Protein AF-0000000066666226 (afdb_homodimer)

Foldseek 3Di:
DPDPDDPPPPPPPVNVVVVVVVVVVVVVVVVVVVVVVVVVVVVVVVVVVVVVVVVVVVVVVVVVVVVVVVVVVVVVVVVVVVVVLVLLLQLLVLLVCVVVPDDLCRSCVVVVHDSVVSVVSPVVNVVRPCVSHPPVVVVVVVVVVVVVVVVVVVVVVVVVVVVVVD/DPDPPDPPPPPPPVVVVVVVVVVVVVVVVVVVVVVVVVVVVVVVVVVVVVVVVVVVVVVVVVVVVVVVVVVVVVVVVVVVVVVVLVLLVQLLVLLVCVVVPDDLCRSCVVVVHDSVVSVVSPVVNVVDPCVSHPPVVVVVVVVVVVVVVVVVVVVVVVVVVVVVVD

Organism: Nocardia brasiliensis (strain ATCC 700358 / HUJEG-1) (NCBI:txid1133849)

Radius of gyration: 50.51 Å; Cα contacts (8 Å, |Δi|>4): 214; chains: 2; bounding box: 45×203×117 Å

pLDDT: mean 84.01, std 18.07, range [41.44, 98.81]

Structure (mmCIF, N/CA/C/O backbone):
data_AF-0000000066666226-model_v1
#
loop_
_entity.id
_entity.type
_entity.pdbx_description
1 polymer 'Uncharacterized protein'
#
loop_
_atom_site.group_PDB
_atom_site.id
_atom_site.type_symbol
_atom_site.label_atom_id
_atom_site.label_alt_id
_atom_site.label_comp_id
_atom_site.label_asym_id
_atom_site.label_entity_id
_atom_site.label_seq_id
_atom_site.pdbx_PDB_ins_code
_atom_site.Cartn_x
_atom_site.Cartn_y
_atom_site.Cartn_z
_atom_site.occupancy
_atom_site.B_iso_or_equiv
_atom_site.auth_seq_id
_atom_site.auth_comp_id
_atom_site.auth_asym_id
_atom_site.auth_atom_id
_atom_site.pdbx_PDB_model_num
ATOM 1 N N . MET A 1 1 ? 29.172 -99.188 -25.609 1 41.44 1 MET A N 1
ATOM 2 C CA . MET A 1 1 ? 28 -98.75 -26.375 1 41.44 1 MET A CA 1
ATOM 3 C C . MET A 1 1 ? 27.812 -97.188 -26.25 1 41.44 1 MET A C 1
ATOM 5 O O . MET A 1 1 ? 27.875 -96.688 -25.141 1 41.44 1 MET A O 1
ATOM 9 N N . PRO A 1 2 ? 28.234 -96.438 -27.297 1 51.97 2 PRO A N 1
ATOM 10 C CA . PRO A 1 2 ? 28.188 -94.938 -27.266 1 51.97 2 PRO A CA 1
ATOM 11 C C . PRO A 1 2 ? 26.797 -94.438 -26.891 1 51.97 2 PRO A C 1
ATOM 13 O O . PRO A 1 2 ? 25.797 -95.125 -27.109 1 51.97 2 PRO A O 1
ATOM 16 N N . ASN A 1 3 ? 26.672 -93.812 -25.734 1 52.34 3 ASN A N 1
ATOM 17 C CA . ASN A 1 3 ? 25.453 -93.125 -25.266 1 52.34 3 ASN A CA 1
ATOM 18 C C . ASN A 1 3 ? 24.75 -92.375 -26.391 1 52.34 3 ASN A C 1
ATOM 20 O O . ASN A 1 3 ? 25.406 -91.688 -27.188 1 52.34 3 ASN A O 1
ATOM 24 N N . PRO A 1 4 ? 23.594 -92.875 -27.031 1 53.03 4 PRO A N 1
ATOM 25 C CA . PRO A 1 4 ? 22.875 -92.125 -28.094 1 53.03 4 PRO A CA 1
ATOM 26 C C . PRO A 1 4 ? 22.781 -90.625 -27.828 1 53.03 4 PRO A C 1
ATOM 28 O O . PRO A 1 4 ? 22.734 -90.25 -26.672 1 53.03 4 PRO A O 1
ATOM 31 N N . GLY A 1 5 ? 23.5 -89.875 -28.562 1 47.81 5 GLY A N 1
ATOM 32 C CA . GLY A 1 5 ? 23.469 -88.438 -28.547 1 47.81 5 GLY A CA 1
ATOM 33 C C . GLY A 1 5 ? 22.078 -87.875 -28.391 1 47.81 5 GLY A C 1
ATOM 34 O O . GLY A 1 5 ? 21.094 -88.562 -28.672 1 47.81 5 GLY A O 1
ATOM 35 N N . SER A 1 6 ? 21.859 -87.062 -27.297 1 56.72 6 SER A N 1
ATOM 36 C CA . SER A 1 6 ? 20.625 -86.375 -27.047 1 56.72 6 SER A CA 1
ATOM 37 C C . SER A 1 6 ? 20 -85.875 -28.344 1 56.72 6 SER A C 1
ATOM 39 O O . SER A 1 6 ? 20.703 -85.375 -29.219 1 56.72 6 SER A O 1
ATOM 41 N N . PRO A 1 7 ? 18.891 -86.375 -28.906 1 54.19 7 PRO A N 1
ATOM 42 C CA . PRO A 1 7 ? 18.266 -85.875 -30.141 1 54.19 7 PRO A CA 1
ATOM 43 C C . PRO A 1 7 ? 18.266 -84.375 -30.234 1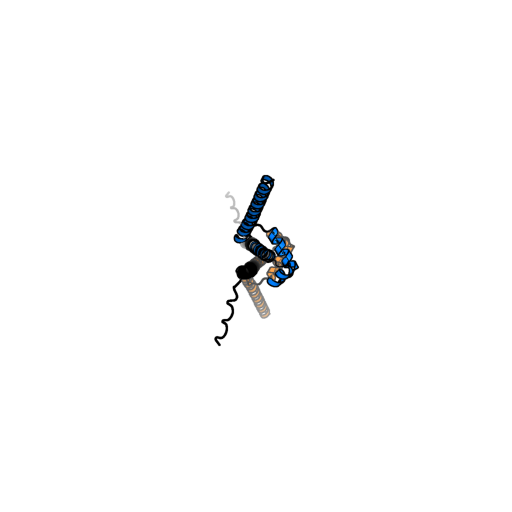 54.19 7 PRO A C 1
ATOM 45 O O . PRO A 1 7 ? 18.219 -83.688 -29.219 1 54.19 7 PRO A O 1
ATOM 48 N N . ARG A 1 8 ? 19.078 -83.75 -31.078 1 57.91 8 ARG A N 1
ATOM 49 C CA . ARG A 1 8 ? 18.953 -82.312 -31.391 1 57.91 8 ARG A CA 1
ATOM 50 C C . ARG A 1 8 ? 17.484 -81.938 -31.438 1 57.91 8 ARG A C 1
ATOM 52 O O . ARG A 1 8 ? 16.703 -82.438 -32.25 1 57.91 8 ARG A O 1
ATOM 59 N N . LEU A 1 9 ? 16.828 -81.812 -30.344 1 53.47 9 LEU A N 1
ATOM 60 C CA . LEU A 1 9 ? 15.484 -81.188 -30.406 1 53.47 9 LEU A CA 1
ATOM 61 C C . LEU A 1 9 ? 15.367 -80.25 -31.578 1 53.47 9 LEU A C 1
ATOM 63 O O . LEU A 1 9 ? 16.062 -79.25 -31.625 1 53.47 9 LEU A O 1
ATOM 67 N N . THR A 1 10 ? 15.156 -80.625 -32.719 1 57.22 10 THR A N 1
ATOM 68 C CA . THR A 1 10 ? 14.797 -79.812 -33.875 1 57.22 10 THR A CA 1
ATOM 69 C C . THR A 1 10 ? 13.938 -78.625 -33.469 1 57.22 10 THR A C 1
ATOM 71 O O . THR A 1 10 ? 12.836 -78.812 -32.938 1 57.22 10 THR A O 1
ATOM 74 N N . ARG A 1 11 ? 14.508 -77.688 -32.938 1 67.62 11 ARG A N 1
ATOM 75 C CA . ARG A 1 11 ? 13.742 -76.438 -32.719 1 67.62 11 ARG A CA 1
ATOM 76 C C . ARG A 1 11 ? 12.789 -76.125 -33.875 1 67.62 11 ARG A C 1
ATOM 78 O O . ARG A 1 11 ? 13.227 -76 -35 1 67.62 11 ARG A O 1
ATOM 85 N N . HIS A 1 12 ? 11.625 -76.625 -33.75 1 77.81 12 HIS A N 1
ATOM 86 C CA . HIS A 1 12 ? 10.602 -76.312 -34.719 1 77.81 12 HIS A CA 1
ATOM 87 C C . HIS A 1 12 ? 10.562 -74.812 -35.031 1 77.81 12 HIS A C 1
ATOM 89 O O . HIS A 1 12 ? 10.461 -74 -34.125 1 77.81 12 HIS A O 1
ATOM 95 N N . PRO A 1 13 ? 11 -74.438 -36.188 1 87.38 13 PRO A N 1
ATOM 96 C CA . PRO A 1 13 ? 11.062 -73.062 -36.594 1 87.38 13 PRO A CA 1
ATOM 97 C C . PRO A 1 13 ? 9.836 -72.25 -36.188 1 87.38 13 PRO A C 1
ATOM 99 O O . PRO A 1 13 ? 9.961 -71.062 -35.812 1 87.38 13 PRO A O 1
ATOM 102 N N . GLU A 1 14 ? 8.727 -72.938 -36.156 1 89.75 14 GLU A N 1
ATOM 103 C CA . GLU A 1 14 ? 7.504 -72.25 -35.75 1 89.75 14 GLU A CA 1
ATOM 104 C C . GLU A 1 14 ? 7.512 -71.875 -34.281 1 89.75 14 GLU A C 1
ATOM 106 O O . GLU A 1 14 ? 7.074 -70.812 -33.875 1 89.75 14 GLU A O 1
ATOM 111 N N . ALA A 1 15 ? 8.016 -72.812 -33.5 1 89 15 ALA A N 1
ATOM 112 C CA . ALA A 1 15 ? 8.102 -72.562 -32.031 1 89 15 ALA A CA 1
ATOM 113 C C . ALA A 1 15 ? 9.062 -71.438 -31.719 1 89 15 ALA A C 1
ATOM 115 O O . ALA A 1 15 ? 8.789 -70.625 -30.844 1 89 15 ALA A O 1
ATOM 116 N N . GLN A 1 16 ? 10.141 -71.375 -32.438 1 89.75 16 GLN A N 1
ATOM 117 C CA . GLN A 1 16 ? 11.117 -70.312 -32.25 1 89.75 16 GLN A CA 1
ATOM 118 C C . GLN A 1 16 ? 10.539 -68.938 -32.656 1 89.75 16 GLN A C 1
ATOM 120 O O . GLN A 1 16 ? 10.773 -67.938 -31.984 1 89.75 16 GLN A O 1
ATOM 125 N N . GLN A 1 17 ? 9.742 -68.938 -33.719 1 90.94 17 GLN A N 1
ATOM 126 C CA . GLN A 1 17 ? 9.102 -67.688 -34.188 1 90.94 17 GLN A CA 1
ATOM 127 C C . GLN A 1 17 ? 8.102 -67.188 -33.156 1 90.94 17 GLN A C 1
ATOM 129 O O . GLN A 1 17 ? 8.031 -66 -32.906 1 90.94 17 GLN A O 1
ATOM 134 N N . ARG A 1 18 ? 7.391 -68.125 -32.562 1 91.81 18 ARG A N 1
ATOM 135 C CA . ARG A 1 18 ? 6.414 -67.812 -31.547 1 91.81 18 ARG A CA 1
ATOM 136 C C . ARG A 1 18 ? 7.098 -67.25 -30.297 1 91.81 18 ARG A C 1
ATOM 138 O O . ARG A 1 18 ? 6.641 -66.25 -29.719 1 91.81 18 ARG A O 1
ATOM 145 N N . LEU A 1 19 ? 8.203 -67.875 -29.969 1 91.38 19 LEU A N 1
ATOM 146 C CA . LEU A 1 19 ? 8.969 -67.438 -28.812 1 91.38 19 LEU A CA 1
ATOM 147 C C . LEU A 1 19 ? 9.531 -66 -29.078 1 91.38 19 LEU A C 1
ATOM 149 O O . LEU A 1 19 ? 9.492 -65.188 -28.188 1 91.38 19 LEU A O 1
ATOM 153 N N . ASP A 1 20 ? 10 -65.875 -30.25 1 90.69 20 ASP A N 1
ATOM 154 C CA . ASP A 1 20 ? 10.562 -64.562 -30.609 1 90.69 20 ASP A CA 1
ATOM 155 C C . ASP A 1 20 ? 9.484 -63.469 -30.641 1 90.69 20 ASP A C 1
ATOM 157 O O . ASP A 1 20 ? 9.719 -62.344 -30.172 1 90.69 20 ASP A O 1
ATOM 161 N N . ARG A 1 21 ? 8.375 -63.812 -31.141 1 93.12 21 ARG A N 1
ATOM 162 C CA . ARG A 1 21 ? 7.258 -62.875 -31.172 1 93.12 21 ARG A CA 1
ATOM 163 C C . ARG A 1 21 ? 6.82 -62.531 -29.75 1 93.12 21 ARG A C 1
ATOM 165 O O . ARG A 1 21 ? 6.555 -61.344 -29.453 1 93.12 21 ARG A O 1
ATOM 172 N N . THR A 1 22 ? 6.809 -63.594 -28.953 1 93.75 22 THR A N 1
ATOM 173 C CA . THR A 1 22 ? 6.426 -63.406 -27.562 1 93.75 22 THR A CA 1
ATOM 174 C C . THR A 1 22 ? 7.445 -62.5 -26.859 1 93.75 22 THR A C 1
ATOM 176 O O . THR A 1 22 ? 7.07 -61.594 -26.109 1 93.75 22 THR A O 1
ATOM 179 N N . ARG A 1 23 ? 8.734 -62.812 -27.141 1 92.38 23 ARG A N 1
ATOM 180 C CA . ARG A 1 23 ? 9.797 -62.031 -26.531 1 92.38 23 ARG A CA 1
ATOM 181 C C . ARG A 1 23 ? 9.719 -60.562 -26.984 1 92.38 23 ARG A C 1
ATOM 183 O O . ARG A 1 23 ? 9.859 -59.656 -26.172 1 92.38 23 ARG A O 1
ATOM 190 N N . LYS A 1 24 ? 9.469 -60.344 -28.234 1 93.5 24 LYS A N 1
ATOM 191 C CA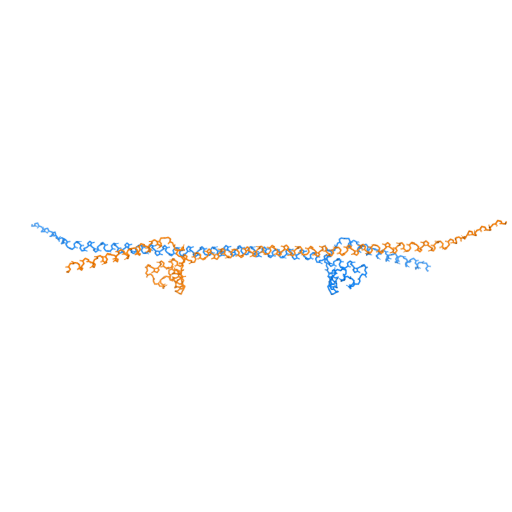 . LYS A 1 24 ? 9.352 -59 -28.781 1 93.5 24 LYS A CA 1
ATOM 192 C C . LYS A 1 24 ? 8.172 -58.25 -28.172 1 93.5 24 LYS A C 1
ATOM 194 O O . LYS A 1 24 ? 8.273 -57.062 -27.859 1 93.5 24 LYS A O 1
ATOM 199 N N . ARG A 1 25 ? 7.039 -59 -27.953 1 95.06 25 ARG A N 1
ATOM 200 C CA . ARG A 1 25 ? 5.848 -58.375 -27.359 1 95.06 25 ARG A CA 1
ATOM 201 C C . ARG A 1 25 ? 6.102 -58 -25.906 1 95.06 25 ARG A C 1
ATOM 203 O O . ARG A 1 25 ? 5.668 -56.906 -25.469 1 95.06 25 ARG A O 1
ATOM 210 N N . VAL A 1 26 ? 6.809 -58.875 -25.297 1 94.62 26 VAL A N 1
ATOM 211 C CA . VAL A 1 26 ? 7.113 -58.594 -23.891 1 94.62 26 VAL A CA 1
ATOM 212 C C . VAL A 1 26 ? 8.039 -57.375 -23.797 1 94.62 26 VAL A C 1
ATOM 214 O O . VAL A 1 26 ? 7.832 -56.5 -22.953 1 94.62 26 VAL A O 1
ATOM 217 N N . LEU A 1 27 ? 9.055 -57.344 -24.641 1 94.31 27 LEU A N 1
ATOM 218 C CA . LEU A 1 27 ? 9.984 -56.219 -24.641 1 94.31 27 LEU A CA 1
ATOM 219 C C . LEU A 1 27 ? 9.273 -54.906 -24.984 1 94.31 27 LEU A C 1
ATOM 221 O O . LEU A 1 27 ? 9.547 -53.875 -24.391 1 94.31 27 LEU A O 1
ATOM 225 N N . ALA A 1 28 ? 8.336 -55.031 -25.922 1 93.38 28 ALA A N 1
ATOM 226 C CA . ALA A 1 28 ? 7.566 -53.844 -26.344 1 93.38 28 ALA A CA 1
ATOM 227 C C . ALA A 1 28 ? 6.684 -53.344 -25.203 1 93.38 28 ALA A C 1
ATOM 229 O O . ALA A 1 28 ? 6.582 -52.125 -24.969 1 93.38 28 ALA A O 1
ATOM 230 N N . ARG A 1 29 ? 6.098 -54.344 -24.516 1 94.19 29 ARG A N 1
ATOM 231 C CA . ARG A 1 29 ? 5.242 -53.969 -23.391 1 94.19 29 ARG A CA 1
ATOM 232 C C . ARG A 1 29 ? 6.047 -53.312 -22.266 1 94.19 29 ARG A C 1
ATOM 234 O O . ARG A 1 29 ? 5.598 -52.344 -21.656 1 94.19 29 ARG A O 1
ATOM 241 N N . ARG A 1 30 ? 7.191 -53.844 -22.047 1 94.31 30 ARG A N 1
ATOM 242 C CA . ARG A 1 30 ? 8.055 -53.281 -21.016 1 94.31 30 ARG A CA 1
ATOM 243 C C . ARG A 1 30 ? 8.531 -51.875 -21.391 1 94.31 30 ARG A C 1
ATOM 245 O O . ARG A 1 30 ? 8.586 -51 -20.547 1 94.31 30 ARG A O 1
ATOM 252 N N . ALA A 1 31 ? 8.898 -51.75 -22.641 1 94.12 31 ALA A N 1
ATOM 253 C CA . ALA A 1 31 ? 9.336 -50.438 -23.109 1 94.12 31 ALA A CA 1
ATOM 254 C C . ALA A 1 31 ? 8.219 -49.406 -23 1 94.12 31 ALA A C 1
ATOM 256 O O . ALA A 1 31 ? 8.453 -48.281 -22.578 1 94.12 31 ALA A O 1
ATOM 257 N N . GLU A 1 32 ? 7.004 -49.844 -23.328 1 92.88 32 GLU A N 1
ATOM 258 C CA . GLU A 1 32 ? 5.848 -48.969 -23.219 1 92.88 32 GLU A CA 1
ATOM 259 C C . GLU A 1 32 ? 5.562 -48.594 -21.766 1 92.88 32 GLU A C 1
ATOM 261 O O . GLU A 1 32 ? 5.238 -47.438 -21.469 1 92.88 32 GLU A O 1
ATOM 266 N N . ALA A 1 33 ? 5.754 -49.625 -20.938 1 93.12 33 ALA A N 1
ATOM 267 C CA . ALA A 1 33 ? 5.551 -49.375 -19.516 1 93.12 33 ALA A CA 1
ATOM 268 C C . ALA A 1 33 ? 6.574 -48.375 -18.969 1 93.12 33 ALA A C 1
ATOM 270 O O . ALA A 1 33 ? 6.227 -47.469 -18.188 1 93.12 33 ALA A O 1
ATOM 271 N N . ARG A 1 34 ? 7.777 -48.531 -19.406 1 95 34 ARG A N 1
ATOM 272 C CA . ARG A 1 34 ? 8.828 -47.594 -18.969 1 95 34 ARG A CA 1
ATOM 273 C C . ARG A 1 34 ? 8.57 -46.188 -19.484 1 95 34 ARG A C 1
ATOM 275 O O . ARG A 1 34 ? 8.781 -45.219 -18.766 1 95 34 ARG A O 1
ATOM 282 N N . ARG A 1 35 ? 8.078 -46.125 -20.719 1 93.88 35 ARG A N 1
ATOM 283 C CA . ARG A 1 35 ? 7.766 -44.812 -21.297 1 93.88 35 ARG A CA 1
ATOM 284 C C . ARG A 1 35 ? 6.633 -44.156 -20.547 1 93.88 35 ARG A C 1
ATOM 286 O O . ARG A 1 35 ? 6.707 -42.938 -20.25 1 93.88 35 ARG A O 1
ATOM 293 N N . ARG A 1 36 ? 5.66 -44.938 -20.219 1 93.75 36 ARG A N 1
ATOM 294 C CA . ARG A 1 36 ? 4.523 -44.438 -19.469 1 93.75 36 ARG A CA 1
ATOM 295 C C . ARG A 1 36 ? 4.953 -43.938 -18.094 1 93.75 36 ARG A C 1
ATOM 297 O O . ARG A 1 36 ? 4.555 -42.844 -17.672 1 93.75 36 ARG A O 1
ATOM 304 N N . GLU A 1 37 ? 5.781 -44.656 -17.438 1 94.81 37 GLU A N 1
ATOM 305 C CA . GLU A 1 37 ? 6.289 -44.281 -16.125 1 94.81 37 GLU A CA 1
ATOM 306 C C . GLU A 1 37 ? 7.082 -43 -16.188 1 94.81 37 GLU A C 1
ATOM 308 O O . GLU A 1 37 ? 6.938 -42.125 -15.312 1 94.81 37 GLU A O 1
ATOM 313 N N . LYS A 1 38 ? 7.848 -42.969 -17.203 1 95.88 38 LYS A N 1
ATOM 314 C CA . LYS A 1 38 ? 8.633 -41.75 -17.375 1 95.88 38 LYS A CA 1
ATOM 315 C C . LYS A 1 38 ? 7.723 -40.562 -17.609 1 95.88 38 LYS A C 1
ATOM 317 O O . LYS A 1 38 ? 7.938 -39.469 -17.031 1 95.88 38 LYS A O 1
ATOM 322 N N . SER A 1 39 ? 6.73 -40.75 -18.484 1 95.19 39 SER A N 1
ATOM 323 C CA . SER A 1 39 ? 5.793 -39.688 -18.797 1 95.19 39 SER A CA 1
ATOM 324 C C . SER A 1 39 ? 5.027 -39.25 -17.547 1 95.19 39 SER A C 1
ATOM 326 O O . SER A 1 39 ? 4.836 -38.062 -17.328 1 95.19 39 SER A O 1
ATOM 328 N N . ILE A 1 40 ? 4.676 -40.188 -16.75 1 96.5 40 ILE A N 1
ATOM 329 C CA . ILE A 1 40 ? 3.953 -39.906 -15.516 1 96.5 40 ILE A CA 1
ATOM 330 C C . ILE A 1 40 ? 4.844 -39.125 -14.562 1 96.5 40 ILE A C 1
ATOM 332 O O . ILE A 1 40 ? 4.426 -38.094 -14.023 1 96.5 40 ILE A O 1
ATOM 336 N N . THR A 1 41 ? 6.031 -39.594 -14.383 1 97 41 THR A N 1
ATOM 337 C CA . THR A 1 41 ? 6.973 -38.938 -13.5 1 97 41 THR A CA 1
ATOM 338 C C . THR A 1 41 ? 7.211 -37.5 -13.961 1 97 41 THR A C 1
ATOM 340 O O . THR A 1 41 ? 7.242 -36.562 -13.141 1 97 41 THR A O 1
ATOM 343 N N . GLU A 1 42 ? 7.359 -37.312 -15.242 1 97.12 42 GLU A N 1
ATOM 344 C CA . GLU A 1 42 ? 7.598 -35.969 -15.797 1 97.12 42 GLU A CA 1
ATOM 345 C C . GLU A 1 42 ? 6.402 -35.062 -15.57 1 97.12 42 GLU A C 1
ATOM 347 O O . GLU A 1 42 ? 6.566 -33.875 -15.234 1 97.12 42 GLU A O 1
ATOM 352 N N . ALA A 1 43 ? 5.242 -35.625 -15.773 1 96.81 43 ALA A N 1
ATOM 353 C CA . ALA A 1 43 ? 4.031 -34.844 -15.555 1 96.81 43 ALA A CA 1
ATOM 354 C C . ALA A 1 43 ? 3.904 -34.406 -14.094 1 96.81 43 ALA A C 1
ATOM 356 O O . ALA A 1 43 ? 3.555 -33.281 -13.805 1 96.81 43 ALA A O 1
ATOM 357 N N . VAL A 1 44 ? 4.234 -35.312 -13.172 1 97.88 44 VAL A N 1
ATOM 358 C CA . VAL A 1 44 ? 4.184 -35 -11.75 1 97.88 44 VAL A CA 1
ATOM 359 C C . VAL A 1 44 ? 5.211 -33.938 -11.422 1 97.88 44 VAL A C 1
ATOM 361 O O . VAL A 1 44 ? 4.91 -32.969 -10.688 1 97.88 44 VAL A O 1
ATOM 364 N N . LYS A 1 45 ? 6.316 -34.094 -12.008 1 98 45 LYS A N 1
ATOM 365 C CA . LYS A 1 45 ? 7.367 -33.125 -11.781 1 98 45 LYS A CA 1
ATOM 366 C C . LYS A 1 45 ? 6.93 -31.734 -12.25 1 98 45 LYS A C 1
ATOM 368 O O . LYS A 1 45 ? 7.152 -30.734 -11.562 1 98 45 LYS A O 1
ATOM 373 N N . LYS A 1 46 ? 6.332 -31.688 -13.383 1 97.44 46 LYS A N 1
ATOM 374 C CA . LYS A 1 46 ? 5.855 -30.422 -13.93 1 97.44 46 LYS A CA 1
ATOM 375 C C . LYS A 1 46 ? 4.777 -29.812 -13.039 1 97.44 46 LYS A C 1
ATOM 377 O O . LYS A 1 46 ? 4.766 -28.609 -12.812 1 97.44 46 LYS A O 1
ATOM 382 N N . TYR A 1 47 ? 3.963 -30.594 -12.539 1 97.62 47 TYR A N 1
ATOM 383 C CA . TYR A 1 47 ? 2.93 -30.125 -11.625 1 97.62 47 TYR A CA 1
ATOM 384 C C . TYR A 1 47 ? 3.547 -29.5 -10.375 1 97.62 47 TYR A C 1
ATOM 386 O O . TYR A 1 47 ? 3.174 -28.391 -9.977 1 97.62 47 TYR A O 1
ATOM 394 N N . ILE A 1 48 ? 4.461 -30.297 -9.805 1 98.19 48 ILE A N 1
ATOM 395 C CA . ILE A 1 48 ? 5.094 -29.859 -8.57 1 98.19 48 ILE A CA 1
ATOM 396 C C . ILE A 1 48 ? 5.887 -28.578 -8.836 1 98.19 48 ILE A C 1
ATOM 398 O O . ILE A 1 48 ? 5.871 -27.656 -8.016 1 98.19 48 ILE A O 1
ATOM 402 N N . ALA A 1 49 ? 6.531 -28.562 -10 1 98.19 49 ALA A N 1
ATOM 403 C CA . ALA A 1 49 ? 7.293 -27.359 -10.352 1 98.19 49 ALA A CA 1
ATOM 404 C C . ALA A 1 49 ? 6.383 -26.141 -10.453 1 98.19 49 ALA A C 1
ATOM 406 O O . ALA A 1 49 ? 6.73 -25.062 -9.984 1 98.19 49 ALA A O 1
ATOM 407 N N . SER A 1 50 ? 5.254 -26.375 -11.062 1 97.94 50 SER A N 1
ATOM 408 C CA . SER A 1 50 ? 4.293 -25.281 -11.172 1 97.94 50 SER A CA 1
ATOM 409 C C . SER A 1 50 ? 3.742 -24.891 -9.805 1 97.94 50 SER A C 1
ATOM 411 O O . SER A 1 50 ? 3.533 -23.703 -9.523 1 97.94 50 SER A O 1
ATOM 413 N N . TRP A 1 51 ? 3.561 -25.844 -8.977 1 97.5 51 TRP A N 1
ATOM 414 C CA . TRP A 1 51 ? 3.113 -25.594 -7.609 1 97.5 51 TRP A CA 1
ATOM 415 C C . TRP A 1 51 ? 4.125 -24.734 -6.859 1 97.5 51 TRP A C 1
ATOM 417 O O . TRP A 1 51 ? 3.758 -23.75 -6.215 1 97.5 51 TRP A O 1
ATOM 427 N N . VAL A 1 52 ? 5.32 -25.141 -7.008 1 98.38 52 VAL A N 1
ATOM 428 C CA . VAL A 1 52 ? 6.383 -24.391 -6.352 1 98.38 52 VAL A CA 1
ATOM 429 C C . VAL A 1 52 ? 6.43 -22.969 -6.91 1 98.38 52 VAL A C 1
ATOM 431 O O . VAL A 1 52 ? 6.543 -22 -6.152 1 98.38 52 VAL A O 1
ATOM 434 N N . ALA A 1 53 ? 6.281 -22.875 -8.242 1 98.44 53 ALA A N 1
ATOM 435 C CA . ALA A 1 53 ? 6.312 -21.562 -8.891 1 98.44 53 ALA A CA 1
ATOM 436 C C . ALA A 1 53 ? 5.156 -20.688 -8.414 1 98.44 53 ALA A C 1
ATOM 438 O O . ALA A 1 53 ? 5.336 -19.5 -8.188 1 98.44 53 ALA A O 1
ATOM 439 N N . ILE A 1 54 ? 3.992 -21.266 -8.289 1 98.38 54 ILE A N 1
ATOM 440 C CA . ILE A 1 54 ? 2.83 -20.547 -7.797 1 98.38 54 ILE A CA 1
ATOM 441 C C . ILE A 1 54 ? 3.104 -20.031 -6.387 1 98.38 54 ILE A C 1
ATOM 443 O O . ILE A 1 54 ? 2.887 -18.859 -6.09 1 98.38 54 ILE A O 1
ATOM 447 N N . THR A 1 55 ? 3.621 -20.953 -5.551 1 98.44 55 THR A N 1
ATOM 448 C CA . THR A 1 55 ? 3.914 -20.594 -4.168 1 98.44 55 THR A CA 1
ATOM 449 C C . THR A 1 55 ? 4.949 -19.469 -4.105 1 98.44 55 THR A C 1
ATOM 451 O O . THR A 1 55 ? 4.812 -18.547 -3.312 1 98.44 55 THR A O 1
ATOM 454 N N . ASP A 1 56 ? 5.902 -19.625 -4.953 1 98.38 56 ASP A N 1
ATOM 455 C CA . ASP A 1 56 ? 6.938 -18.594 -5.008 1 98.38 56 ASP A CA 1
ATOM 456 C C . ASP A 1 56 ? 6.352 -17.25 -5.434 1 98.38 56 ASP A C 1
ATOM 458 O O . ASP A 1 56 ? 6.676 -16.219 -4.852 1 98.38 56 ASP A O 1
ATOM 462 N N . CYS A 1 57 ? 5.488 -17.312 -6.426 1 98.5 57 CYS A N 1
ATOM 463 C CA . CYS A 1 57 ? 4.844 -16.094 -6.91 1 98.5 57 CYS A CA 1
ATOM 464 C C . CYS A 1 57 ? 4.004 -15.453 -5.816 1 98.5 57 CYS A C 1
ATOM 466 O O . CYS A 1 57 ? 4.078 -14.234 -5.605 1 98.5 57 CYS A O 1
ATOM 468 N N . GLU A 1 58 ? 3.273 -16.25 -5.141 1 98.5 58 GLU A N 1
ATOM 469 C CA . GLU A 1 58 ? 2.416 -15.75 -4.066 1 98.5 58 GLU A CA 1
ATOM 470 C C . GLU A 1 58 ? 3.24 -15.156 -2.93 1 98.5 58 GLU A C 1
ATOM 472 O O . GLU A 1 58 ? 2.908 -14.094 -2.404 1 98.5 58 GLU A O 1
ATOM 477 N N . THR A 1 59 ? 4.277 -15.852 -2.586 1 98.62 59 THR A N 1
ATOM 478 C CA . THR A 1 59 ? 5.141 -15.398 -1.5 1 98.62 59 THR A CA 1
ATOM 479 C C . THR A 1 59 ? 5.777 -14.055 -1.845 1 98.62 59 THR A C 1
ATOM 481 O O . THR A 1 59 ? 5.789 -13.133 -1.023 1 98.62 59 THR A O 1
ATOM 484 N N . LYS A 1 60 ? 6.289 -14.039 -3.086 1 98.56 60 LYS A N 1
ATOM 485 C CA . LYS A 1 60 ? 6.91 -12.797 -3.535 1 98.56 60 LYS A CA 1
ATOM 486 C C . LYS A 1 60 ? 5.902 -11.656 -3.561 1 98.56 60 LYS A C 1
ATOM 488 O O . LYS A 1 60 ? 6.188 -10.555 -3.074 1 98.56 60 LYS A O 1
ATOM 493 N N . ARG A 1 61 ? 4.746 -11.883 -4.133 1 98.62 61 ARG A N 1
ATOM 494 C CA . ARG A 1 61 ? 3.664 -10.906 -4.172 1 98.62 61 ARG A CA 1
ATOM 495 C C . ARG A 1 61 ? 3.324 -10.406 -2.771 1 98.62 61 ARG A C 1
ATOM 497 O O . ARG A 1 61 ? 3.281 -9.203 -2.529 1 98.62 61 ARG A O 1
ATOM 504 N N . ASP A 1 62 ? 3.145 -11.359 -1.904 1 98.69 62 ASP A N 1
ATOM 505 C CA . ASP A 1 62 ? 2.703 -11.023 -0.555 1 98.69 62 ASP A CA 1
ATOM 506 C C . ASP A 1 62 ? 3.768 -10.211 0.184 1 98.69 62 ASP A C 1
ATOM 508 O O . ASP A 1 62 ? 3.445 -9.273 0.909 1 98.69 62 ASP A O 1
ATOM 512 N N . GLN A 1 63 ? 4.988 -10.602 -0.043 1 98.62 63 GLN A N 1
ATOM 513 C CA . GLN A 1 63 ? 6.082 -9.875 0.597 1 98.62 63 GLN A CA 1
ATOM 514 C C . GLN A 1 63 ? 6.172 -8.445 0.076 1 98.62 63 GLN A C 1
ATOM 516 O O . GLN A 1 63 ? 6.348 -7.504 0.855 1 98.62 63 GLN A O 1
ATOM 521 N N . GLU A 1 64 ? 6.047 -8.32 -1.213 1 98.56 64 GLU A N 1
ATOM 522 C CA . GLU A 1 64 ? 6.117 -6.992 -1.809 1 98.56 64 GLU A CA 1
ATOM 523 C C . GLU A 1 64 ? 4.926 -6.137 -1.39 1 98.56 64 GLU A C 1
ATOM 525 O O . GLU A 1 64 ? 5.078 -4.941 -1.112 1 98.56 64 GLU A O 1
ATOM 530 N N . ILE A 1 65 ? 3.789 -6.73 -1.305 1 98.81 65 ILE A N 1
ATOM 531 C CA . ILE A 1 65 ? 2.592 -6.027 -0.858 1 98.81 65 ILE A CA 1
ATOM 532 C C . ILE A 1 65 ? 2.764 -5.59 0.594 1 98.81 65 ILE A C 1
ATOM 534 O O . ILE A 1 65 ? 2.428 -4.457 0.951 1 98.81 65 ILE A O 1
ATOM 538 N N . GLU A 1 66 ? 3.318 -6.547 1.32 1 98.62 66 GLU A N 1
ATOM 539 C CA . GLU A 1 66 ? 3.57 -6.211 2.719 1 98.62 66 GLU A CA 1
ATOM 540 C C . GLU A 1 66 ? 4.52 -5.02 2.836 1 98.62 66 GLU A C 1
ATOM 542 O O . GLU A 1 66 ? 4.316 -4.137 3.67 1 98.62 66 GLU A O 1
ATOM 547 N N . THR A 1 67 ? 5.508 -5.039 2.018 1 98.5 67 THR A N 1
ATOM 548 C CA . THR A 1 67 ? 6.453 -3.932 2.006 1 98.5 67 THR A CA 1
ATOM 549 C C . THR A 1 67 ? 5.75 -2.621 1.664 1 98.5 67 THR A C 1
ATOM 551 O O . THR A 1 67 ? 5.992 -1.594 2.299 1 98.5 67 THR A O 1
ATOM 554 N N . CYS A 1 68 ? 4.855 -2.666 0.705 1 98.56 68 CYS A N 1
ATOM 555 C CA . CYS A 1 68 ? 4.082 -1.487 0.336 1 98.56 68 CYS A CA 1
ATOM 556 C C . CYS A 1 68 ? 3.172 -1.052 1.479 1 98.56 68 CYS A C 1
ATOM 558 O O . CYS A 1 68 ? 3.041 0.142 1.754 1 98.56 68 CYS A O 1
ATOM 560 N N . GLN A 1 69 ? 2.619 -2.025 2.133 1 98.75 69 GLN A N 1
ATOM 561 C CA . GLN A 1 69 ? 1.721 -1.732 3.244 1 98.75 69 GLN A CA 1
ATOM 562 C C . GLN A 1 69 ? 2.477 -1.097 4.406 1 98.75 69 GLN A C 1
ATOM 564 O O . GLN A 1 69 ? 1.976 -0.169 5.047 1 98.75 69 GLN A O 1
ATOM 569 N N . GLN A 1 70 ? 3.66 -1.591 4.617 1 98.62 70 GLN A N 1
ATOM 570 C CA . GLN A 1 70 ? 4.504 -0.997 5.652 1 98.62 70 GLN A CA 1
ATOM 571 C C . GLN A 1 70 ? 4.879 0.438 5.297 1 98.62 70 GLN A C 1
ATOM 573 O O . GLN A 1 70 ? 4.859 1.322 6.156 1 98.62 70 GLN A O 1
ATOM 578 N N . LYS A 1 71 ? 5.195 0.625 4.094 1 98.56 71 LYS A N 1
ATOM 579 C CA . LYS A 1 71 ? 5.512 1.976 3.635 1 98.56 71 LYS A CA 1
ATOM 580 C C . LYS A 1 71 ? 4.316 2.908 3.809 1 98.56 71 LYS A C 1
ATOM 582 O O . LYS A 1 71 ? 4.473 4.055 4.23 1 98.56 71 LYS A O 1
ATOM 587 N N . ILE A 1 72 ? 3.139 2.432 3.449 1 98.75 72 ILE A N 1
ATOM 588 C CA . ILE A 1 72 ? 1.917 3.217 3.594 1 98.75 72 ILE A CA 1
ATOM 589 C C . ILE A 1 72 ? 1.718 3.594 5.059 1 98.75 72 ILE A C 1
ATOM 591 O O . ILE A 1 72 ? 1.411 4.746 5.375 1 98.75 72 ILE A O 1
ATOM 595 N N . GLN A 1 73 ? 1.983 2.611 5.918 1 98.69 73 GLN A N 1
ATOM 596 C CA . GLN A 1 73 ? 1.839 2.877 7.344 1 98.69 73 GLN A CA 1
ATOM 597 C C . GLN A 1 73 ? 2.857 3.91 7.816 1 98.69 73 GLN A C 1
ATOM 599 O O . GLN A 1 73 ? 2.527 4.805 8.602 1 98.69 73 GLN A O 1
ATOM 604 N N . GLU A 1 74 ? 4.004 3.797 7.375 1 98.56 74 GLU A N 1
ATOM 605 C CA . GLU A 1 74 ? 5.051 4.758 7.715 1 98.56 74 GLU A CA 1
ATOM 606 C C . GLU A 1 74 ? 4.695 6.156 7.215 1 98.56 74 GLU A C 1
ATOM 608 O O . GLU A 1 74 ? 4.875 7.141 7.938 1 98.56 74 GLU A O 1
ATOM 613 N N . LEU A 1 75 ? 4.199 6.207 5.98 1 98.56 75 LEU A N 1
ATOM 614 C CA . LEU A 1 75 ? 3.789 7.48 5.398 1 98.56 75 LEU A CA 1
ATOM 615 C C . LEU A 1 75 ? 2.688 8.125 6.23 1 98.56 75 LEU A C 1
ATOM 617 O O . LEU A 1 75 ? 2.727 9.336 6.488 1 98.56 75 LEU A O 1
ATOM 621 N N . LYS A 1 76 ? 1.747 7.312 6.602 1 98.62 76 LYS A N 1
ATOM 622 C CA . LYS A 1 76 ? 0.643 7.82 7.41 1 98.62 76 LYS A CA 1
ATOM 623 C C . LYS A 1 76 ? 1.14 8.328 8.766 1 98.62 76 LYS A C 1
ATOM 625 O O . LYS A 1 76 ? 0.76 9.414 9.203 1 98.62 76 LYS A O 1
ATOM 630 N N . THR A 1 77 ? 2.004 7.551 9.383 1 98.5 77 THR A N 1
ATOM 631 C CA . THR A 1 77 ? 2.537 7.91 10.688 1 98.5 77 THR A CA 1
ATOM 632 C C . THR A 1 77 ? 3.355 9.195 10.602 1 98.5 77 THR A C 1
ATOM 634 O O . THR A 1 77 ? 3.205 10.086 11.438 1 98.5 77 THR A O 1
ATOM 637 N N . LEU A 1 78 ? 4.152 9.32 9.609 1 98.19 78 LEU A N 1
ATOM 638 C CA . LEU A 1 78 ? 4.988 10.5 9.422 1 98.19 78 LEU A CA 1
ATOM 639 C C . LEU A 1 78 ? 4.133 11.734 9.141 1 98.19 78 LEU A C 1
ATOM 641 O O . LEU A 1 78 ? 4.359 12.797 9.719 1 98.19 78 LEU A O 1
ATOM 645 N N . ALA A 1 79 ? 3.16 11.484 8.219 1 98.5 79 ALA A N 1
ATOM 646 C CA . ALA A 1 79 ? 2.27 12.602 7.898 1 98.5 79 ALA A CA 1
ATOM 647 C C . ALA A 1 79 ? 1.493 13.055 9.133 1 98.5 79 ALA A C 1
ATOM 649 O O . ALA A 1 79 ? 1.354 14.25 9.383 1 98.5 79 ALA A O 1
ATOM 650 N N . ASP A 1 80 ? 1.021 12.062 9.914 1 97.75 80 ASP A N 1
ATOM 651 C CA . ASP A 1 80 ? 0.267 12.383 11.125 1 97.75 80 ASP A CA 1
ATOM 652 C C . ASP A 1 80 ? 1.114 13.188 12.102 1 97.75 80 ASP A C 1
ATOM 654 O O . ASP A 1 80 ? 0.627 14.133 12.719 1 97.75 80 ASP A O 1
ATOM 658 N N . THR A 1 81 ? 2.332 12.812 12.219 1 97.31 81 THR A N 1
ATOM 659 C CA . THR A 1 81 ? 3.244 13.523 13.109 1 97.31 81 THR A CA 1
ATOM 660 C C . THR A 1 81 ? 3.455 14.953 12.633 1 97.31 81 THR A C 1
ATOM 662 O O . THR A 1 81 ? 3.371 15.898 13.422 1 97.31 81 THR A O 1
ATOM 665 N N . GLU A 1 82 ? 3.676 15.125 11.328 1 97.69 82 GLU A N 1
ATOM 666 C CA . GLU A 1 82 ? 3.9 16.453 10.758 1 97.69 82 GLU A CA 1
ATOM 667 C C . GLU A 1 82 ? 2.637 17.297 10.836 1 97.69 82 GLU A C 1
ATOM 669 O O . GLU A 1 82 ? 2.699 18.484 11.203 1 97.69 82 GLU A O 1
ATOM 674 N N . ILE A 1 83 ? 1.528 16.641 10.508 1 97.81 83 ILE A N 1
ATOM 675 C CA . ILE A 1 83 ? 0.246 17.328 10.57 1 97.81 83 ILE A CA 1
ATOM 676 C C . ILE A 1 83 ? -0.043 17.75 12.016 1 97.81 83 ILE A C 1
ATOM 678 O O . ILE A 1 83 ? -0.537 18.844 12.266 1 97.81 83 ILE A O 1
ATOM 682 N N . GLY A 1 84 ? 0.357 16.859 12.977 1 94.31 84 GLY A N 1
ATOM 683 C CA . GLY A 1 84 ? 0.206 17.188 14.383 1 94.31 84 GLY A CA 1
ATOM 684 C C . GLY A 1 84 ? 0.973 18.438 14.789 1 94.31 84 GLY A C 1
ATOM 685 O O . GLY A 1 84 ? 0.46 19.266 15.539 1 94.31 84 GLY A O 1
ATOM 686 N N . LYS A 1 85 ? 2.127 18.594 14.281 1 94.75 85 LYS A N 1
ATOM 687 C CA . LYS A 1 85 ? 2.949 19.766 14.547 1 94.75 85 LYS A CA 1
ATOM 688 C C . LYS A 1 85 ? 2.285 21.031 14.008 1 94.75 85 LYS A C 1
ATOM 690 O O . LYS A 1 85 ? 2.223 22.047 14.703 1 94.75 85 LYS A O 1
ATOM 695 N N . HIS A 1 86 ? 1.793 20.906 12.781 1 96.44 86 HIS A N 1
ATOM 696 C CA . HIS A 1 86 ? 1.168 22.062 12.148 1 96.44 86 HIS A CA 1
ATOM 697 C C . HIS A 1 86 ? -0.159 22.406 12.82 1 96.44 86 HIS A C 1
ATOM 699 O O . HIS A 1 86 ? -0.51 23.578 12.953 1 96.44 86 HIS A O 1
ATOM 705 N N . ARG A 1 87 ? -0.843 21.391 13.305 1 95.44 87 ARG A N 1
ATOM 706 C CA . ARG A 1 87 ? -2.086 21.625 14.031 1 95.44 87 ARG A CA 1
ATOM 707 C C . ARG A 1 87 ? -1.82 22.328 15.352 1 95.44 87 ARG A C 1
ATOM 709 O O . ARG A 1 87 ? -2.572 23.234 15.75 1 95.44 87 ARG A O 1
ATOM 716 N N . ALA A 1 88 ? -0.733 21.969 15.961 1 93.94 88 ALA A N 1
ATOM 717 C CA . ALA A 1 88 ? -0.328 22.656 17.188 1 93.94 88 ALA A CA 1
ATOM 718 C C . ALA A 1 88 ? 0.009 24.109 16.906 1 93.94 88 ALA A C 1
ATOM 720 O O . ALA A 1 88 ? -0.354 25 17.688 1 93.94 88 ALA A O 1
ATOM 721 N N . GLN A 1 89 ? 0.612 24.328 15.766 1 95.06 89 GLN A N 1
ATOM 722 C CA . GLN A 1 89 ? 0.951 25.688 15.375 1 95.06 89 GLN A CA 1
ATOM 723 C C . GLN A 1 89 ? -0.304 26.5 15.086 1 95.06 89 GLN A C 1
ATOM 725 O O . GLN A 1 89 ? -0.369 27.688 15.414 1 95.06 89 GLN A O 1
ATOM 730 N N . GLN A 1 90 ? -1.322 25.844 14.477 1 96.5 90 GLN A N 1
ATOM 731 C CA . GLN A 1 90 ? -2.605 26.5 14.258 1 96.5 90 GLN A CA 1
ATOM 732 C C . GLN A 1 90 ? -3.246 26.906 15.586 1 96.5 90 GLN A C 1
ATOM 734 O O . GLN A 1 90 ? -3.762 28.016 15.719 1 96.5 90 GLN A O 1
ATOM 739 N N . ALA A 1 91 ? -3.092 26 16.5 1 95.62 91 ALA A N 1
ATOM 740 C CA . ALA A 1 91 ? -3.66 26.25 17.828 1 95.62 91 ALA A CA 1
ATOM 741 C C . ALA A 1 91 ? -2.961 27.438 18.5 1 95.62 91 ALA A C 1
ATOM 743 O O . ALA A 1 91 ? -3.617 28.312 19.062 1 95.62 91 ALA A O 1
ATOM 744 N N . VAL A 1 92 ? -1.688 27.453 18.344 1 94.19 92 VAL A N 1
ATOM 745 C CA . VAL A 1 92 ? -0.887 28.516 18.938 1 94.19 92 VAL A CA 1
ATOM 746 C C . VAL A 1 92 ? -1.235 29.844 18.281 1 94.19 92 VAL A C 1
ATOM 748 O O . VAL A 1 92 ? -1.372 30.859 18.969 1 94.19 92 VAL A O 1
ATOM 751 N N . ALA A 1 93 ? -1.443 29.797 16.984 1 96.06 93 ALA A N 1
ATOM 752 C CA . ALA A 1 93 ? -1.812 31.016 16.25 1 96.06 93 ALA A CA 1
ATOM 753 C C . ALA A 1 93 ? -3.182 31.516 16.703 1 96.06 93 ALA A C 1
ATOM 755 O O . ALA A 1 93 ? -3.363 32.719 16.906 1 96.06 93 ALA A O 1
ATOM 756 N N . ALA A 1 94 ? -4.102 30.641 16.891 1 96 94 ALA A N 1
ATOM 757 C CA . ALA A 1 94 ? -5.441 31.016 17.344 1 96 94 ALA A CA 1
ATOM 758 C C . ALA A 1 94 ? -5.402 31.578 18.75 1 96 94 ALA A C 1
ATOM 760 O O . ALA A 1 94 ? -6.059 32.594 19.047 1 96 94 ALA A O 1
ATOM 761 N N . ALA A 1 95 ? -4.594 31 19.609 1 94.56 95 ALA A N 1
ATOM 762 C CA . ALA A 1 95 ? -4.453 31.469 20.984 1 94.56 95 ALA A CA 1
ATOM 763 C C . ALA A 1 95 ? -3.83 32.875 21.031 1 94.56 95 ALA A C 1
ATOM 765 O O . ALA A 1 95 ? -4.211 33.688 21.859 1 94.56 95 ALA A O 1
ATOM 766 N N . ALA A 1 96 ? -2.908 33.062 20.094 1 94.25 96 ALA A N 1
ATOM 767 C CA . ALA A 1 96 ? -2.266 34.375 20.016 1 94.25 96 ALA A CA 1
ATOM 768 C C . ALA A 1 96 ? -3.277 35.469 19.688 1 94.25 96 ALA A C 1
ATOM 770 O O . ALA A 1 96 ? -3.195 36.594 20.203 1 94.25 96 ALA A O 1
ATOM 771 N N . LEU A 1 97 ? -4.246 35.094 18.812 1 96.44 97 LEU A N 1
ATOM 772 C CA . LEU A 1 97 ? -5.301 36.031 18.484 1 96.44 97 LEU A CA 1
ATOM 773 C C . LEU A 1 97 ? -6.148 36.375 19.703 1 96.44 97 LEU A C 1
ATOM 775 O O . LEU A 1 97 ? -6.465 37.531 19.953 1 96.44 97 LEU A O 1
ATOM 779 N N . ARG A 1 98 ? -6.402 35.344 20.438 1 94.12 98 ARG A N 1
ATOM 780 C CA . ARG A 1 98 ? -7.184 35.531 21.656 1 94.12 98 ARG A CA 1
ATOM 781 C C . ARG A 1 98 ? -6.434 36.406 22.672 1 94.12 98 ARG A C 1
ATOM 783 O O . ARG A 1 98 ? -7.031 37.25 23.328 1 94.12 98 ARG A O 1
ATOM 790 N N . GLU A 1 99 ? -5.191 36.219 22.703 1 91.12 99 GLU A N 1
ATOM 791 C CA . GLU A 1 99 ? -4.348 36.969 23.625 1 91.12 99 GLU A CA 1
ATOM 792 C C . GLU A 1 99 ? -4.316 38.438 23.266 1 91.12 99 GLU A C 1
ATOM 794 O O . GLU A 1 99 ? -4.086 39.312 24.125 1 91.12 99 GLU A O 1
ATOM 799 N N . GLN A 1 100 ? -4.652 38.719 21.984 1 92.44 100 GLN A N 1
ATOM 800 C CA . GLN A 1 100 ? -4.699 40.094 21.531 1 92.44 100 GLN A CA 1
ATOM 801 C C . GLN A 1 100 ? -6.082 40.688 21.75 1 92.44 100 GLN A C 1
ATOM 803 O O . GLN A 1 100 ? -6.395 41.75 21.203 1 92.44 100 GLN A O 1
ATOM 808 N N . GLY A 1 101 ? -6.93 39.906 22.391 1 91.5 101 GLY A N 1
ATOM 809 C CA . GLY A 1 101 ? -8.211 40.438 22.812 1 91.5 101 GLY A CA 1
ATOM 810 C C . GLY A 1 101 ? -9.352 40.062 21.875 1 91.5 101 GLY A C 1
ATOM 811 O O . GLY A 1 101 ? -10.469 40.562 22.031 1 91.5 101 GLY A O 1
ATOM 812 N N . GLN A 1 102 ? -9.055 39.281 20.953 1 94.19 102 GLN A N 1
ATOM 813 C CA . GLN A 1 102 ? -10.109 38.844 20.031 1 94.19 102 GLN A CA 1
ATOM 814 C C . GLN A 1 102 ? -11.047 37.844 20.703 1 94.19 102 GLN A C 1
ATOM 816 O O . GLN A 1 102 ? -10.594 36.938 21.406 1 94.19 102 GLN A O 1
ATOM 821 N N . SER A 1 103 ? -12.281 38.125 20.5 1 95.25 103 SER A N 1
ATOM 822 C CA . SER A 1 103 ? -13.25 37.125 20.953 1 95.25 103 SER A CA 1
ATOM 823 C C . SER A 1 103 ? -13.18 35.844 20.125 1 95.25 103 SER A C 1
ATOM 825 O O . SER A 1 103 ? -12.547 35.844 19.062 1 95.25 103 SER A O 1
ATOM 827 N N . ASP A 1 104 ? -13.844 34.812 20.578 1 95.56 104 ASP A N 1
ATOM 828 C CA . ASP A 1 104 ? -13.898 33.562 19.828 1 95.56 104 ASP A CA 1
ATOM 829 C C . ASP A 1 104 ? -14.555 33.781 18.469 1 95.56 104 ASP A C 1
ATOM 831 O O . ASP A 1 104 ? -14.148 33.156 17.469 1 95.56 104 ASP A O 1
ATOM 835 N N . GLU A 1 105 ? -15.5 34.625 18.422 1 97 105 GLU A N 1
ATOM 836 C CA . GLU A 1 105 ? -16.188 34.969 17.188 1 97 105 GLU A CA 1
ATOM 837 C C . GLU A 1 105 ? -15.273 35.719 16.219 1 97 105 GLU A C 1
ATOM 839 O O . GLU A 1 105 ? -15.281 35.469 15.016 1 97 105 GLU A O 1
ATOM 844 N N . ASP A 1 106 ? -14.484 36.594 16.812 1 96.56 106 ASP A N 1
ATOM 845 C CA . ASP A 1 106 ? -13.531 37.344 16 1 96.56 106 ASP A CA 1
ATOM 846 C C . ASP A 1 106 ? -12.469 36.406 15.406 1 96.56 106 ASP A C 1
ATOM 848 O O . ASP A 1 106 ? -12.117 36.531 14.227 1 96.56 106 ASP A O 1
ATOM 852 N N . VAL A 1 107 ? -12.016 35.562 16.234 1 97.5 107 VAL A N 1
ATOM 853 C CA . VAL A 1 107 ? -11.023 34.594 15.797 1 97.5 107 VAL A CA 1
ATOM 854 C C . VAL A 1 107 ? -11.594 33.719 14.672 1 97.5 107 VAL A C 1
ATOM 856 O O . VAL A 1 107 ? -10.938 33.531 13.648 1 97.5 107 VAL A O 1
ATOM 859 N N . ALA A 1 108 ? -12.781 33.25 14.805 1 97.62 108 ALA A N 1
ATOM 860 C CA . ALA A 1 108 ? -13.453 32.438 13.789 1 97.62 108 ALA A CA 1
ATOM 861 C C . ALA A 1 108 ? -13.547 33.188 12.469 1 97.62 108 ALA A C 1
ATOM 863 O O . ALA A 1 108 ? -13.266 32.625 11.406 1 97.62 108 ALA A O 1
ATOM 864 N N . GLU A 1 109 ? -13.898 34.438 12.539 1 97.5 109 GLU A N 1
ATOM 865 C CA . GLU A 1 109 ? -14.031 35.281 11.344 1 97.5 109 GLU A CA 1
ATOM 866 C C . GLU A 1 109 ? -12.68 35.5 10.664 1 97.5 109 GLU A C 1
ATOM 868 O O . GLU A 1 109 ? -12.555 35.312 9.453 1 97.5 109 GLU A O 1
ATOM 873 N N . LEU A 1 110 ? -11.688 35.812 11.477 1 96.69 110 LEU A N 1
ATOM 874 C CA . LEU A 1 110 ? -10.352 36.125 10.945 1 96.69 110 LEU A CA 1
ATOM 875 C C . LEU A 1 110 ? -9.766 34.875 10.273 1 96.69 110 LEU A C 1
ATOM 877 O O . LEU A 1 110 ? -9.086 35 9.25 1 96.69 110 LEU A O 1
ATOM 881 N N . LEU A 1 111 ? -10.055 33.781 10.867 1 97.69 111 LEU A N 1
ATOM 882 C CA . LEU A 1 111 ? -9.461 32.531 10.375 1 97.69 111 LEU A CA 1
ATOM 883 C C . LEU A 1 111 ? -10.406 31.812 9.422 1 97.69 111 LEU A C 1
ATOM 885 O O . LEU A 1 111 ? -10.07 30.75 8.883 1 97.69 111 LEU A O 1
ATOM 889 N N . GLU A 1 112 ? -11.57 32.312 9.242 1 97.25 112 GLU A N 1
ATOM 890 C CA . GLU A 1 112 ? -12.586 31.781 8.344 1 97.25 112 GLU A CA 1
ATOM 891 C C . GLU A 1 112 ? -12.969 30.359 8.727 1 97.25 112 GLU A C 1
ATOM 893 O O . GLU A 1 112 ? -13.008 29.469 7.875 1 97.25 112 GLU A O 1
ATOM 898 N N . ILE A 1 113 ? -13.188 30.188 10 1 96.88 113 ILE A N 1
ATOM 899 C CA . ILE A 1 113 ? -13.672 28.922 10.547 1 96.88 113 ILE A CA 1
ATOM 900 C C . ILE A 1 113 ? -14.891 29.188 11.422 1 96.88 113 ILE A C 1
ATOM 902 O O . ILE A 1 113 ? -15.32 30.328 11.586 1 96.88 113 ILE A O 1
ATOM 906 N N . THR A 1 114 ? -15.477 28.078 11.898 1 97 114 THR A N 1
ATOM 907 C CA . THR A 1 114 ? -16.609 28.234 12.797 1 97 114 THR A CA 1
ATOM 908 C C . THR A 1 114 ? -16.141 28.641 14.195 1 97 114 THR A C 1
ATOM 910 O O . THR A 1 114 ? -14.992 28.406 14.562 1 97 114 THR A O 1
ATOM 913 N N . THR A 1 115 ? -17 29.297 15 1 97.38 115 THR A N 1
ATOM 914 C CA . THR A 1 115 ? -16.688 29.672 16.375 1 97.38 115 THR A CA 1
ATOM 915 C C . THR A 1 115 ? -16.344 28.438 17.203 1 97.38 115 THR A C 1
ATOM 917 O O . THR A 1 115 ? -15.461 28.469 18.062 1 97.38 115 THR A O 1
ATOM 920 N N . GLN A 1 116 ? -17 27.344 16.828 1 96.81 116 GLN A N 1
ATOM 921 C CA . GLN A 1 116 ? -16.719 26.078 17.531 1 96.81 116 GLN A CA 1
ATOM 922 C C . GLN A 1 116 ? -15.297 25.609 17.25 1 96.81 116 GLN A C 1
ATOM 924 O O . GLN A 1 116 ? -14.594 25.172 18.156 1 96.81 116 GLN A O 1
ATOM 929 N N . GLN A 1 117 ? -14.984 25.719 16.047 1 96.19 117 GLN A N 1
ATOM 930 C CA . GLN A 1 117 ? -13.625 25.344 15.648 1 96.19 117 GLN A CA 1
ATOM 931 C C . GLN A 1 117 ? -12.594 26.25 16.297 1 96.19 117 GLN A C 1
ATOM 933 O O . GLN A 1 117 ? -11.547 25.766 16.766 1 96.19 117 GLN A O 1
ATOM 938 N N . ALA A 1 118 ? -12.898 27.547 16.312 1 96.69 118 ALA A N 1
ATOM 939 C CA . ALA A 1 118 ? -11.992 28.484 16.969 1 96.69 118 ALA A CA 1
ATOM 940 C C . ALA A 1 118 ? -11.812 28.141 18.438 1 96.69 118 ALA A C 1
ATOM 942 O O . ALA A 1 118 ? -10.688 28.109 18.938 1 96.69 118 ALA A O 1
ATOM 943 N N . ARG A 1 119 ? -12.898 27.812 19.141 1 95.88 119 ARG A N 1
ATOM 944 C CA . ARG A 1 119 ? -12.852 27.453 20.547 1 95.88 119 ARG A CA 1
ATOM 945 C C . ARG A 1 119 ? -12.016 26.203 20.766 1 95.88 119 ARG A C 1
ATOM 947 O O . ARG A 1 119 ? -11.219 26.125 21.703 1 95.88 119 ARG A O 1
ATOM 954 N N . ARG A 1 120 ? -12.234 25.297 19.922 1 94.75 120 ARG A N 1
ATOM 955 C CA . ARG A 1 120 ? -11.492 24.047 20.031 1 94.75 120 ARG A CA 1
ATOM 956 C C . ARG A 1 120 ? -10 24.281 19.828 1 94.75 120 ARG A C 1
ATOM 958 O O . ARG A 1 120 ? -9.18 23.703 20.547 1 94.75 120 ARG A O 1
ATOM 965 N N . LEU A 1 121 ? -9.688 25.062 18.859 1 94.19 121 LEU A N 1
ATOM 966 C CA . LEU A 1 121 ? -8.289 25.375 18.562 1 94.19 121 LEU A CA 1
ATOM 967 C C . LEU A 1 121 ? -7.633 26.078 19.75 1 94.19 121 LEU A C 1
ATOM 969 O O . LEU A 1 121 ? -6.516 25.734 20.141 1 94.19 121 LEU A O 1
ATOM 973 N N . ILE A 1 122 ? -8.281 26.984 20.344 1 93.69 122 ILE A N 1
ATOM 974 C CA . ILE A 1 122 ? -7.75 27.766 21.469 1 93.69 122 ILE A CA 1
ATOM 975 C C . ILE A 1 122 ? -7.566 26.859 22.688 1 93.69 122 ILE A C 1
ATOM 977 O O . ILE A 1 122 ? -6.551 26.938 23.375 1 93.69 122 ILE A O 1
ATOM 981 N N . ALA A 1 123 ? -8.555 25.969 22.828 1 92.31 123 ALA A N 1
ATOM 982 C CA . ALA A 1 123 ? -8.453 25.016 23.938 1 92.31 123 ALA A CA 1
ATOM 983 C C . ALA A 1 123 ? -7.277 24.062 23.719 1 92.31 123 ALA A C 1
ATOM 985 O O . ALA A 1 123 ? -6.574 23.719 24.672 1 92.31 123 ALA A O 1
ATOM 986 N N . ALA A 1 124 ? -7.051 23.734 22.516 1 90.69 124 ALA A N 1
ATOM 987 C CA . ALA A 1 124 ? -5.969 22.812 22.172 1 90.69 124 ALA A CA 1
ATOM 988 C C . ALA A 1 124 ? -4.605 23.438 22.438 1 90.69 124 ALA A C 1
ATOM 990 O O . ALA A 1 124 ? -3.646 22.75 22.781 1 90.69 124 ALA A O 1
ATOM 991 N N . ALA A 1 125 ? -4.52 24.672 22.25 1 90.38 125 ALA A N 1
ATOM 992 C CA . ALA A 1 125 ? -3.262 25.391 22.469 1 90.38 125 ALA A CA 1
ATOM 993 C C . ALA A 1 125 ? -2.826 25.297 23.922 1 90.38 125 ALA A C 1
ATOM 995 O O . ALA A 1 125 ? -1.63 25.328 24.219 1 90.38 125 ALA A O 1
ATOM 996 N N . ARG A 1 126 ? -3.83 25.266 24.781 1 84.69 126 ARG A N 1
ATOM 997 C CA . ARG A 1 126 ? -3.533 25.188 26.219 1 84.69 126 ARG A CA 1
ATOM 998 C C . ARG A 1 126 ? -2.896 23.859 26.578 1 84.69 126 ARG A C 1
ATOM 1000 O O . ARG A 1 126 ? -2.152 23.766 27.562 1 84.69 126 ARG A O 1
ATOM 1007 N N . THR A 1 127 ? -3.217 22.891 25.781 1 78.19 127 THR A N 1
ATOM 1008 C CA . THR A 1 127 ? -2.717 21.547 26.078 1 78.19 127 THR A CA 1
ATOM 1009 C C . THR A 1 127 ? -1.544 21.203 25.156 1 78.19 127 THR A C 1
ATOM 1011 O O . THR A 1 127 ? -0.934 20.141 25.297 1 78.19 127 THR A O 1
ATOM 1014 N N . ALA A 1 128 ? -1.281 22.062 24.219 1 69.56 128 ALA A N 1
ATOM 1015 C CA . ALA A 1 128 ? -0.222 21.766 23.25 1 69.56 128 ALA A CA 1
ATOM 1016 C C . ALA A 1 128 ? 1.154 21.891 23.891 1 69.56 128 ALA A C 1
ATOM 1018 O O . ALA A 1 128 ? 1.381 22.766 24.734 1 69.56 128 ALA A O 1
ATOM 1019 N N . PRO A 1 129 ? 1.925 20.859 23.703 1 60.47 129 PRO A N 1
ATOM 1020 C CA . PRO A 1 129 ? 3.279 20.969 24.25 1 60.47 129 PRO A CA 1
ATOM 1021 C C . PRO A 1 129 ? 3.986 22.25 23.828 1 60.47 129 PRO A C 1
ATOM 1023 O O . PRO A 1 129 ? 3.762 22.734 22.719 1 60.47 129 PRO A O 1
ATOM 1026 N N . ALA A 1 130 ? 4.496 23.016 24.781 1 55.81 130 ALA A N 1
ATOM 1027 C CA . ALA A 1 130 ? 5.258 24.25 24.625 1 55.81 130 ALA A CA 1
ATOM 1028 C C . ALA A 1 130 ? 6.152 24.188 23.391 1 55.81 130 ALA A C 1
ATOM 1030 O O . ALA A 1 130 ? 6.438 25.219 22.766 1 55.81 130 ALA A O 1
ATOM 1031 N N . ALA A 1 131 ? 6.531 22.969 23.156 1 52.06 131 ALA A N 1
ATOM 1032 C CA . ALA A 1 131 ? 7.531 22.781 22.109 1 52.06 131 ALA A CA 1
ATOM 1033 C C . ALA A 1 131 ? 6.984 23.188 20.734 1 52.06 131 ALA A C 1
ATOM 1035 O O . ALA A 1 131 ? 7.75 23.406 19.797 1 52.06 131 ALA A O 1
ATOM 1036 N N . TRP A 1 132 ? 5.656 23.219 20.641 1 55 132 TRP A N 1
ATOM 1037 C CA . TRP A 1 132 ? 5.109 23.578 19.344 1 55 132 TRP A CA 1
ATOM 1038 C C . TRP A 1 132 ? 4.781 25.078 19.297 1 55 132 TRP A C 1
ATOM 1040 O O . TRP A 1 132 ? 4.34 25.578 18.266 1 55 132 TRP A O 1
ATOM 1050 N N . ALA A 1 133 ? 4.938 25.75 20.531 1 52.44 133 ALA A N 1
ATOM 1051 C CA . ALA A 1 133 ? 4.699 27.188 20.641 1 52.44 133 ALA A CA 1
ATOM 1052 C C . ALA A 1 133 ? 5.863 27.984 20.062 1 52.44 133 ALA A C 1
ATOM 1054 O O . ALA A 1 133 ? 7.02 27.562 20.156 1 52.44 133 ALA A O 1
ATOM 1055 N N . PRO A 1 134 ? 5.602 28.859 19.094 1 49.84 134 PRO A N 1
ATOM 1056 C CA . PRO A 1 134 ? 6.738 29.656 18.656 1 49.84 134 PRO A CA 1
ATOM 1057 C C . PRO A 1 134 ? 7.551 30.234 19.812 1 49.84 134 PRO A C 1
ATOM 1059 O O . PRO A 1 134 ? 7 30.484 20.891 1 49.84 134 PRO A O 1
ATOM 1062 N N . LEU A 1 135 ? 8.836 30.062 19.719 1 45.66 135 LEU A N 1
ATOM 1063 C CA . LEU A 1 135 ? 9.805 30.516 20.703 1 45.66 135 LEU A CA 1
ATOM 1064 C C . LEU A 1 135 ? 9.438 31.891 21.234 1 45.66 135 LEU A C 1
ATOM 1066 O O . LEU A 1 135 ? 9.602 32.188 22.438 1 45.66 135 LEU A O 1
ATOM 1070 N N . ASP A 1 136 ? 8.945 32.688 20.406 1 48.31 136 ASP A N 1
ATOM 1071 C CA . ASP A 1 136 ? 8.727 34.062 20.828 1 48.31 136 ASP A CA 1
ATOM 1072 C C . ASP A 1 136 ? 7.602 34.156 21.859 1 48.31 136 ASP A C 1
ATOM 1074 O O . ASP A 1 136 ? 7.637 35 22.75 1 48.31 136 ASP A O 1
ATOM 1078 N N . THR A 1 137 ? 6.676 33.312 21.734 1 48.56 137 THR A N 1
ATOM 1079 C CA . THR A 1 137 ? 5.562 33.344 22.672 1 48.56 137 THR A CA 1
ATOM 1080 C C . THR A 1 137 ? 5.996 32.844 24.047 1 48.56 137 THR A C 1
ATOM 1082 O O . THR A 1 137 ? 5.547 33.344 25.078 1 48.56 137 THR A O 1
ATOM 1085 N N . ILE A 1 138 ? 6.945 31.938 23.906 1 47.03 138 ILE A N 1
ATOM 1086 C CA . ILE A 1 138 ? 7.496 31.422 25.156 1 47.03 138 ILE A CA 1
ATOM 1087 C C . ILE A 1 138 ? 8.297 32.531 25.859 1 47.03 138 ILE A C 1
ATOM 1089 O O . ILE A 1 138 ? 8.195 32.688 27.078 1 47.03 138 ILE A O 1
ATOM 1093 N N . THR A 1 139 ? 8.922 33.188 24.984 1 49.81 139 THR A N 1
ATOM 1094 C CA . THR A 1 139 ? 9.734 34.281 25.531 1 49.81 139 THR A CA 1
ATOM 1095 C C . THR A 1 139 ? 8.844 35.406 26.031 1 49.81 139 THR A C 1
ATOM 1097 O O . THR A 1 139 ? 9.141 36.062 27.047 1 49.81 139 THR A O 1
ATOM 1100 N N . GLY A 1 140 ? 7.816 35.625 25.312 1 48.5 140 GLY A N 1
ATOM 1101 C CA . GLY A 1 140 ? 6.934 36.688 25.75 1 48.5 140 GLY A CA 1
ATOM 1102 C C . GLY A 1 140 ? 6.199 36.375 27.047 1 48.5 140 GLY A C 1
ATOM 1103 O O . GLY A 1 140 ? 5.992 37.25 27.875 1 48.5 140 GLY A O 1
ATOM 1104 N N . ARG A 1 141 ? 5.836 35.125 27.172 1 51.19 141 ARG A N 1
ATOM 1105 C CA . ARG A 1 141 ? 5.18 34.719 28.406 1 51.19 141 ARG A CA 1
ATOM 1106 C C . ARG A 1 141 ? 6.152 34.781 29.578 1 51.19 141 ARG A C 1
ATOM 1108 O O . ARG A 1 141 ? 5.781 35.188 30.688 1 51.19 141 ARG A O 1
ATOM 1115 N N . ARG A 1 142 ? 7.371 34.406 29.297 1 54.06 142 ARG A N 1
ATOM 1116 C CA . ARG A 1 142 ? 8.383 34.469 30.344 1 54.06 142 ARG A CA 1
ATOM 1117 C C . ARG A 1 142 ? 8.648 35.906 30.766 1 54.06 142 ARG A C 1
ATOM 1119 O O . ARG A 1 142 ? 8.836 36.188 31.953 1 54.06 142 ARG A O 1
ATOM 1126 N N . GLU A 1 143 ? 8.516 36.688 29.734 1 52.19 143 GLU A N 1
ATOM 1127 C CA . GLU A 1 143 ? 8.742 38.094 30.047 1 52.19 143 GLU A CA 1
ATOM 1128 C C . GLU A 1 143 ? 7.555 38.688 30.781 1 52.19 143 GLU A C 1
ATOM 1130 O O . GLU A 1 143 ? 7.73 39.5 31.703 1 52.19 143 GLU A O 1
ATOM 1135 N N . ALA A 1 144 ? 6.375 38.219 30.438 1 53.09 144 ALA A N 1
ATOM 1136 C CA . ALA A 1 144 ? 5.184 38.719 31.125 1 53.09 144 ALA A CA 1
ATOM 1137 C C . ALA A 1 144 ? 5.137 38.188 32.562 1 53.09 144 ALA A C 1
ATOM 1139 O O . ALA A 1 144 ? 4.797 38.906 33.5 1 53.09 144 ALA A O 1
ATOM 1140 N N . ASP A 1 145 ? 5.465 36.969 32.656 1 54.78 145 ASP A N 1
ATOM 1141 C CA . ASP A 1 145 ? 5.531 36.375 34 1 54.78 145 ASP A CA 1
ATOM 1142 C C . ASP A 1 145 ? 6.605 37.062 34.844 1 54.78 145 ASP A C 1
ATOM 1144 O O . ASP A 1 145 ? 6.41 37.281 36.031 1 54.78 145 ASP A O 1
ATOM 1148 N N . SER A 1 146 ? 7.664 37.344 34.156 1 56.66 146 SER A N 1
ATOM 1149 C CA . SER A 1 146 ? 8.75 38.031 34.844 1 56.66 146 SER A CA 1
ATOM 1150 C C . SER A 1 146 ? 8.352 39.438 35.25 1 56.66 146 SER A C 1
ATOM 1152 O O . SER A 1 146 ? 8.711 39.906 36.344 1 56.66 146 SER A O 1
ATOM 1154 N N . ARG A 1 147 ? 7.523 40.094 34.531 1 59.91 147 ARG A N 1
ATOM 1155 C CA . ARG A 1 147 ? 7.055 41.438 34.844 1 59.91 147 ARG A CA 1
ATOM 1156 C C . ARG A 1 147 ? 6.051 41.406 36 1 59.91 147 ARG A C 1
ATOM 1158 O O . ARG A 1 147 ? 6.062 42.281 36.844 1 59.91 147 ARG A O 1
ATOM 1165 N N . ILE A 1 148 ? 5.277 40.375 35.875 1 57.34 148 ILE A N 1
ATOM 1166 C CA . ILE A 1 148 ? 4.309 40.219 36.969 1 57.34 148 ILE A CA 1
ATOM 1167 C C . ILE A 1 148 ? 5.039 39.938 38.281 1 57.34 148 ILE A C 1
ATOM 1169 O O . ILE A 1 148 ? 4.668 40.469 39.312 1 57.34 148 ILE A O 1
ATOM 1173 N N . ALA A 1 149 ? 6.125 39.188 38.156 1 60.25 149 ALA A N 1
ATOM 1174 C CA . ALA A 1 149 ? 6.922 38.875 39.312 1 60.25 149 ALA A CA 1
ATOM 1175 C C . ALA A 1 149 ? 7.645 40.125 39.844 1 60.25 149 ALA A C 1
ATOM 1177 O O . ALA A 1 149 ? 7.727 40.375 41.031 1 60.25 149 ALA A O 1
ATOM 1178 N N . THR A 1 150 ? 8.047 40.906 38.844 1 58.16 150 THR A N 1
ATOM 1179 C CA . THR A 1 150 ? 8.75 42.094 39.25 1 58.16 150 THR A CA 1
ATOM 1180 C C . THR A 1 150 ? 7.777 43.125 39.844 1 58.16 150 THR A C 1
ATOM 1182 O O . THR A 1 150 ? 8.102 43.812 40.812 1 58.16 150 THR A O 1
ATOM 1185 N N . ASP A 1 151 ? 6.668 43.188 39.219 1 60.09 151 ASP A N 1
ATOM 1186 C CA . ASP A 1 151 ? 5.656 44.125 39.719 1 60.09 151 ASP A CA 1
ATOM 1187 C C . ASP A 1 151 ? 5.152 43.688 41.094 1 60.09 151 ASP A C 1
ATOM 1189 O O . ASP A 1 151 ? 4.938 44.5 41.969 1 60.09 151 ASP A O 1
ATOM 1193 N N . ALA A 1 152 ? 5.086 42.406 41.281 1 67.38 152 ALA A N 1
ATOM 1194 C CA . ALA A 1 152 ? 4.68 41.875 42.562 1 67.38 152 ALA A CA 1
ATOM 1195 C C . ALA A 1 152 ? 5.73 42.156 43.625 1 67.38 152 ALA A C 1
ATOM 1197 O O . ALA A 1 152 ? 5.391 42.469 44.781 1 67.38 152 ALA A O 1
ATOM 1198 N N . ASP A 1 153 ? 6.922 42.062 43.156 1 61.84 153 ASP A N 1
ATOM 1199 C CA . ASP A 1 153 ? 8.016 42.344 44.062 1 61.84 153 ASP A CA 1
ATOM 1200 C C . ASP A 1 153 ? 8.062 43.812 44.438 1 61.84 153 ASP A C 1
ATOM 1202 O O . ASP A 1 153 ? 8.312 44.188 45.594 1 61.84 153 ASP A O 1
ATOM 1206 N N . GLU A 1 154 ? 7.719 44.594 43.469 1 60.47 154 GLU A N 1
ATOM 1207 C CA . GLU A 1 154 ? 7.727 46.031 43.688 1 60.47 154 GLU A CA 1
ATOM 1208 C C . GLU A 1 154 ? 6.57 46.438 44.594 1 60.47 154 GLU A C 1
ATOM 1210 O O . GLU A 1 154 ? 6.73 47.312 45.438 1 60.47 154 GLU A O 1
ATOM 1215 N N . GLU A 1 155 ? 5.539 45.719 44.344 1 67.56 155 GLU A N 1
ATOM 1216 C CA . GLU A 1 155 ? 4.379 45.969 45.188 1 67.56 155 GLU A CA 1
ATOM 1217 C C . GLU A 1 155 ? 4.648 45.562 46.656 1 67.56 155 GLU A C 1
ATOM 1219 O O . GLU A 1 155 ? 4.262 46.281 47.594 1 67.56 155 GLU A O 1
ATOM 1224 N N . ARG A 1 156 ? 5.367 44.469 46.781 1 66.44 156 ARG A N 1
ATOM 1225 C CA . ARG A 1 156 ? 5.742 44 48.094 1 66.44 156 ARG A CA 1
ATOM 1226 C C . ARG A 1 156 ? 6.715 44.969 48.781 1 66.44 156 ARG A C 1
ATOM 1228 O O . ARG A 1 156 ? 6.605 45.25 49.969 1 66.44 156 ARG A O 1
ATOM 1235 N N . ASP A 1 157 ? 7.586 45.438 47.969 1 62.25 157 ASP A N 1
ATOM 1236 C CA . ASP A 1 157 ? 8.562 46.375 48.5 1 62.25 157 ASP A CA 1
ATOM 1237 C C . ASP A 1 157 ? 7.895 47.688 48.906 1 62.25 157 ASP A C 1
ATOM 1239 O O . ASP A 1 157 ? 8.234 48.281 49.938 1 62.25 157 ASP A O 1
ATOM 1243 N N . TYR A 1 158 ? 6.91 48.031 48.156 1 65.25 158 TYR A N 1
ATOM 1244 C CA . TYR A 1 158 ? 6.172 49.25 48.438 1 65.25 158 TYR A CA 1
ATOM 1245 C C . TYR A 1 158 ? 5.348 49.125 49.719 1 65.25 158 TYR A C 1
ATOM 1247 O O . TYR A 1 158 ? 5.293 50.031 50.531 1 65.25 158 TYR A O 1
ATOM 1255 N N . ARG A 1 159 ? 4.852 47.969 50 1 75.62 159 ARG A N 1
ATOM 1256 C CA . ARG A 1 159 ? 4.086 47.719 51.219 1 75.62 159 ARG A CA 1
ATOM 1257 C C . ARG A 1 159 ? 4.992 47.719 52.438 1 75.62 159 ARG A C 1
ATOM 1259 O O . ARG A 1 159 ? 4.621 48.25 53.5 1 75.62 159 ARG A O 1
ATOM 1266 N N . ARG A 1 160 ? 6.105 47.219 52.156 1 66.5 160 ARG A N 1
ATOM 1267 C CA . ARG A 1 160 ? 7.062 47.188 53.281 1 66.5 160 ARG A CA 1
ATOM 1268 C C . ARG A 1 160 ? 7.52 48.562 53.656 1 66.5 160 ARG A C 1
ATOM 1270 O O . ARG A 1 160 ? 7.688 48.875 54.844 1 66.5 160 ARG A O 1
ATOM 1277 N N . GLN A 1 161 ? 7.613 49.438 52.75 1 64.25 161 GLN A N 1
ATOM 1278 C CA . GLN A 1 161 ? 8.062 50.781 53 1 64.25 161 GLN A CA 1
ATOM 1279 C C . GLN A 1 161 ? 6.969 51.594 53.688 1 64.25 161 GLN A C 1
ATOM 1281 O O . GLN A 1 161 ? 7.258 52.438 54.562 1 64.25 161 GLN A O 1
ATOM 1286 N N . ARG A 1 162 ? 5.773 51.281 53.375 1 66.69 162 ARG A N 1
ATOM 1287 C CA . ARG A 1 162 ? 4.629 52 53.969 1 66.69 162 ARG A CA 1
ATOM 1288 C C . ARG A 1 162 ? 4.445 51.594 55.438 1 66.69 162 ARG A C 1
ATOM 1290 O O . ARG A 1 162 ? 4.102 52.438 56.25 1 66.69 162 ARG A O 1
ATOM 1297 N N . ASP A 1 163 ? 4.723 50.375 55.719 1 67.56 163 ASP A N 1
ATOM 1298 C CA . ASP A 1 163 ? 4.559 49.906 57.094 1 67.56 163 ASP A CA 1
ATOM 1299 C C . ASP A 1 163 ? 5.688 50.406 57.969 1 67.56 163 ASP A C 1
ATOM 1301 O O . ASP A 1 163 ? 5.496 50.562 59.188 1 67.56 163 ASP A O 1
ATOM 1305 N N . ASN A 1 164 ? 6.77 50.719 57.406 1 65 164 ASN A N 1
ATOM 1306 C CA . ASN A 1 164 ? 7.891 51.188 58.188 1 65 164 ASN A CA 1
ATOM 1307 C C . ASN A 1 164 ? 7.766 52.688 58.5 1 65 164 ASN A C 1
ATOM 1309 O O . ASN A 1 164 ? 8.555 53.25 59.25 1 65 164 ASN A O 1
ATOM 1313 N N . VAL A 1 165 ? 6.898 53.344 57.719 1 65.69 165 VAL A N 1
ATOM 1314 C CA . VAL A 1 165 ? 6.719 54.781 57.969 1 65.69 165 VAL A CA 1
ATOM 1315 C C . VAL A 1 165 ? 5.59 55 59 1 65.69 165 VAL A C 1
ATOM 1317 O O . VAL A 1 165 ? 5.336 56.125 59.406 1 65.69 165 VAL A O 1
ATOM 1320 N N . ARG A 1 166 ? 4.93 53.875 59.438 1 54.47 166 ARG A N 1
ATOM 1321 C CA . ARG A 1 166 ? 4.008 54.094 60.531 1 54.47 166 ARG A CA 1
ATOM 1322 C C . ARG A 1 166 ? 4.691 53.844 61.875 1 54.47 166 ARG A C 1
ATOM 1324 O O . ARG A 1 166 ? 5.477 52.906 62.031 1 5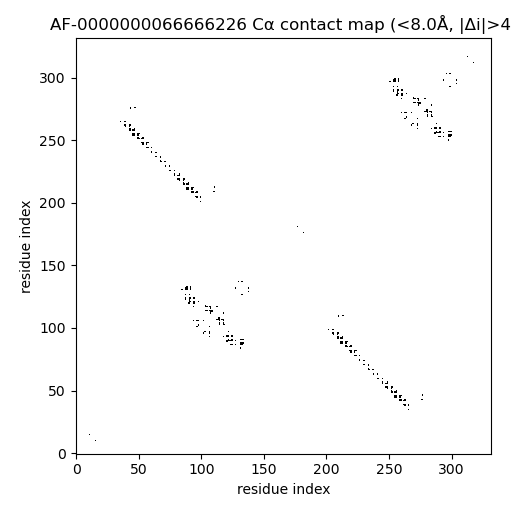4.47 166 ARG A O 1
ATOM 1331 N N . MET B 1 1 ? -3.541 105.438 15.07 1 42.34 1 MET B N 1
ATOM 1332 C CA . MET B 1 1 ? -3.713 104.688 16.312 1 42.34 1 MET B CA 1
ATOM 1333 C C . MET B 1 1 ? -3.244 103.25 16.141 1 42.34 1 MET B C 1
ATOM 1335 O O . MET B 1 1 ? -3.629 102.625 15.18 1 42.34 1 MET B O 1
ATOM 1339 N N . PRO B 1 2 ? -1.993 102.938 16.609 1 52.91 2 PRO B N 1
ATOM 1340 C CA . PRO B 1 2 ? -1.396 101.625 16.406 1 52.91 2 PRO B CA 1
ATOM 1341 C C . PRO B 1 2 ? -2.305 100.5 16.891 1 52.91 2 PRO B C 1
ATOM 1343 O O . PRO B 1 2 ? -3.139 100.688 17.781 1 52.91 2 PRO B O 1
ATOM 1346 N N . ASN B 1 3 ? -2.795 99.625 16.016 1 51.94 3 ASN B N 1
ATOM 1347 C CA . ASN B 1 3 ? -3.6 98.438 16.297 1 51.94 3 ASN B CA 1
ATOM 1348 C C . ASN B 1 3 ? -3.041 97.625 17.469 1 51.94 3 ASN B C 1
ATOM 1350 O O . ASN B 1 3 ? -1.832 97.375 17.562 1 51.94 3 ASN B O 1
ATOM 1354 N N . PRO B 1 4 ? -3.611 97.625 18.734 1 53.12 4 PRO B N 1
ATOM 1355 C CA . PRO B 1 4 ? -3.121 96.875 19.891 1 53.12 4 PRO B CA 1
ATOM 1356 C C . PRO B 1 4 ? -2.725 95.438 19.516 1 53.12 4 PRO B C 1
ATOM 1358 O O . PRO B 1 4 ? -3.32 94.875 18.609 1 53.12 4 PRO B O 1
ATOM 1361 N N . GLY B 1 5 ? -1.492 95.125 19.531 1 48.06 5 GLY B N 1
ATOM 1362 C CA . GLY B 1 5 ? -0.912 93.812 19.312 1 48.06 5 GLY B CA 1
ATOM 1363 C C . GLY B 1 5 ? -1.677 92.75 20 1 48.06 5 GLY B C 1
ATOM 1364 O O . GLY B 1 5 ? -2.424 93 20.953 1 48.06 5 GLY B O 1
ATOM 1365 N N . SER B 1 6 ? -2.158 91.75 19.219 1 56.97 6 SER B N 1
ATOM 1366 C CA . SER B 1 6 ? -2.828 90.562 19.719 1 56.97 6 SER B CA 1
ATOM 1367 C C . SER B 1 6 ? -2.217 90.062 21.031 1 56.97 6 SER B C 1
ATOM 1369 O O . SER B 1 6 ? -0.993 90 21.156 1 56.97 6 SER B O 1
ATOM 1371 N N . PRO B 1 7 ? -2.797 90.188 22.234 1 54.28 7 PRO B N 1
ATOM 1372 C CA . PRO B 1 7 ? -2.23 89.688 23.5 1 54.28 7 PRO B CA 1
ATOM 1373 C C . PRO B 1 7 ? -1.54 88.312 23.344 1 54.28 7 PRO B C 1
ATOM 1375 O O . PRO B 1 7 ? -1.928 87.5 22.5 1 54.28 7 PRO B O 1
ATOM 1378 N N . ARG B 1 8 ? -0.246 88.188 23.422 1 58 8 ARG B N 1
ATOM 1379 C CA . ARG B 1 8 ? 0.444 86.938 23.531 1 58 8 ARG B CA 1
ATOM 1380 C C . ARG B 1 8 ? -0.328 85.938 24.422 1 58 8 ARG B C 1
ATOM 1382 O O . ARG B 1 8 ? -0.562 86.25 25.594 1 58 8 ARG B O 1
ATOM 1389 N N . LEU B 1 9 ? -1.356 85.375 24 1 53.75 9 LEU B N 1
ATOM 1390 C CA . LEU B 1 9 ? -1.958 84.312 24.797 1 53.75 9 LEU B CA 1
ATOM 1391 C C . LEU B 1 9 ? -0.901 83.562 25.625 1 53.75 9 LEU B C 1
ATOM 1393 O O . LEU B 1 9 ? 0.015 82.938 25.078 1 53.75 9 LEU B O 1
ATOM 1397 N N . THR B 1 10 ? -0.464 84 26.703 1 56.72 10 THR B N 1
ATOM 1398 C CA . THR B 1 10 ? 0.365 83.312 27.688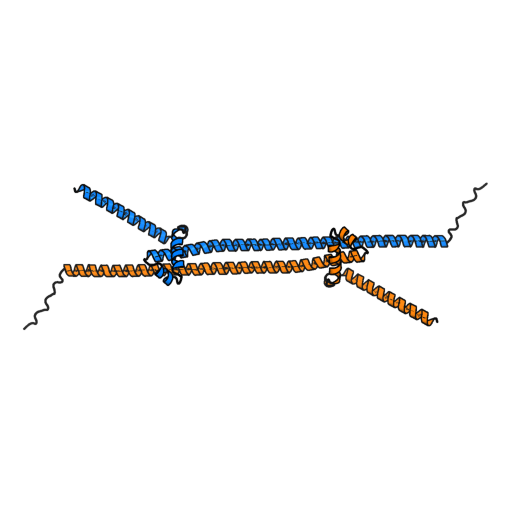 1 56.72 10 THR B CA 1
ATOM 1399 C C . THR B 1 10 ? 0.021 81.812 27.734 1 56.72 10 THR B C 1
ATOM 1401 O O . THR B 1 10 ? -1.101 81.438 28.078 1 56.72 10 THR B O 1
ATOM 1404 N N . ARG B 1 11 ? 0.47 81.125 26.828 1 65.88 11 ARG B N 1
ATOM 1405 C CA . ARG B 1 11 ? 0.322 79.625 26.938 1 65.88 11 ARG B CA 1
ATOM 1406 C C . ARG B 1 11 ? 0.561 79.188 28.375 1 65.88 11 ARG B C 1
ATOM 1408 O O . ARG B 1 11 ? 1.636 79.438 28.938 1 65.88 11 ARG B O 1
ATOM 1415 N N . HIS B 1 12 ? -0.483 79.188 29.10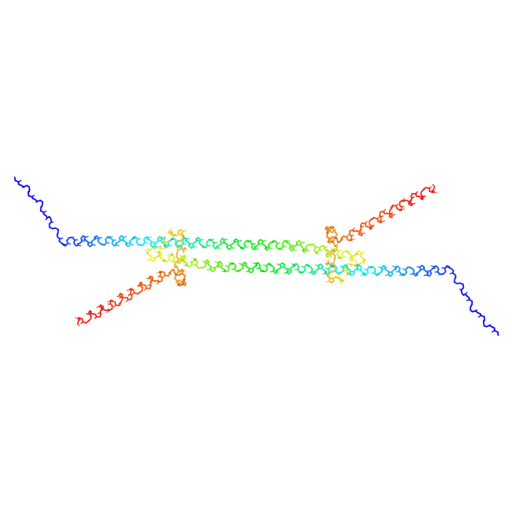9 1 76.56 12 HIS B N 1
ATOM 1416 C CA . HIS B 1 12 ? -0.404 78.625 30.453 1 76.56 12 HIS B CA 1
ATOM 1417 C C . HIS B 1 12 ? 0.342 77.312 30.469 1 76.56 12 HIS B C 1
ATOM 1419 O O . HIS B 1 12 ? -0.004 76.375 29.734 1 76.56 12 HIS B O 1
ATOM 1425 N N . PRO B 1 13 ? 1.538 77.25 31 1 87.44 13 PRO B N 1
ATOM 1426 C CA . PRO B 1 13 ? 2.404 76.062 31.078 1 87.44 13 PRO B CA 1
ATOM 1427 C C . PRO B 1 13 ? 1.639 74.812 31.422 1 87.44 13 PRO B C 1
ATOM 1429 O O . PRO B 1 13 ? 1.938 73.75 30.891 1 87.44 13 PRO B O 1
ATOM 1432 N N . GLU B 1 14 ? 0.63 74.938 32.188 1 89.81 14 GLU B N 1
ATOM 1433 C CA . GLU B 1 14 ? -0.159 73.75 32.594 1 89.81 14 GLU B CA 1
ATOM 1434 C C . GLU B 1 14 ? -0.981 73.25 31.422 1 89.81 14 GLU B C 1
ATOM 1436 O O . GLU B 1 14 ? -1.098 72 31.234 1 89.81 14 GLU B O 1
ATOM 1441 N N . ALA B 1 15 ? -1.52 74.125 30.625 1 89.25 15 ALA B N 1
ATOM 1442 C CA . ALA B 1 15 ? -2.309 73.75 29.453 1 89.25 15 ALA B CA 1
ATOM 1443 C C . ALA B 1 15 ? -1.441 73.062 28.422 1 89.25 15 ALA B C 1
ATOM 1445 O O . ALA B 1 15 ? -1.868 72.062 27.812 1 89.25 15 ALA B O 1
ATOM 1446 N N . GLN B 1 16 ? -0.258 73.5 28.25 1 89.75 16 GLN B N 1
ATOM 1447 C CA . GLN B 1 16 ? 0.684 72.875 27.312 1 89.75 16 GLN B CA 1
ATOM 1448 C C . GLN B 1 16 ? 1.093 71.5 27.781 1 89.75 16 GLN B C 1
ATOM 1450 O O . GLN B 1 16 ? 1.2 70.562 26.969 1 89.75 16 GLN B O 1
ATOM 1455 N N . GLN B 1 17 ? 1.241 71.312 29.078 1 90.81 17 GLN B N 1
ATOM 1456 C CA . GLN B 1 17 ? 1.604 70 29.641 1 90.81 17 GLN B CA 1
ATOM 1457 C C . GLN B 1 17 ? 0.486 69 29.438 1 90.81 17 GLN B C 1
ATOM 1459 O O . GLN B 1 17 ? 0.747 67.812 29.109 1 90.81 17 GLN B O 1
ATOM 1464 N N . ARG B 1 18 ? -0.731 69.5 29.578 1 91.5 18 ARG B N 1
ATOM 1465 C CA . ARG B 1 18 ? -1.891 68.625 29.391 1 91.5 18 ARG B CA 1
ATOM 1466 C C . ARG B 1 18 ? -2.023 68.188 27.938 1 91.5 18 ARG B C 1
ATOM 1468 O O . ARG B 1 18 ? -2.312 67.062 27.641 1 91.5 18 ARG B O 1
ATOM 1475 N N . LEU B 1 19 ? -1.763 69.188 27.047 1 91.19 19 LEU B N 1
ATOM 1476 C CA . LEU B 1 19 ? -1.817 68.875 25.625 1 91.19 19 LEU B CA 1
ATOM 1477 C C . LEU B 1 19 ? -0.74 67.875 25.234 1 91.19 19 LEU B C 1
ATOM 1479 O O . LEU B 1 19 ? -0.999 66.938 24.469 1 91.19 19 LEU B O 1
ATOM 1483 N N . ASP B 1 20 ? 0.39 68.062 25.797 1 90.56 20 ASP B N 1
ATOM 1484 C CA . ASP B 1 20 ? 1.504 67.125 25.516 1 90.56 20 ASP B CA 1
ATOM 1485 C C . ASP B 1 20 ? 1.229 65.75 26.047 1 90.56 20 ASP B C 1
ATOM 1487 O O . ASP B 1 20 ? 1.522 64.75 25.391 1 90.56 20 ASP B O 1
ATOM 1491 N N . ARG B 1 21 ? 0.666 65.688 27.188 1 93.06 21 ARG B N 1
ATOM 1492 C CA . ARG B 1 21 ? 0.311 64.375 27.766 1 93.06 21 ARG B CA 1
ATOM 1493 C C . ARG B 1 21 ? -0.747 63.688 26.938 1 93.06 21 ARG B C 1
ATOM 1495 O O . ARG B 1 21 ? -0.655 62.5 26.703 1 93.06 21 ARG B O 1
ATOM 1502 N N . THR B 1 22 ? -1.678 64.562 26.5 1 93.56 22 THR B N 1
ATOM 1503 C CA . THR B 1 22 ? -2.74 64 25.656 1 93.56 22 THR B CA 1
ATOM 1504 C C . THR B 1 22 ? -2.178 63.5 24.344 1 93.56 22 THR B C 1
ATOM 1506 O O . THR B 1 22 ? -2.543 62.406 23.891 1 93.56 22 THR B O 1
ATOM 1509 N N . ARG B 1 23 ? -1.271 64.312 23.766 1 92.06 23 ARG B N 1
ATOM 1510 C CA . ARG B 1 23 ? -0.65 63.906 22.516 1 92.06 23 ARG B CA 1
ATOM 1511 C C . ARG B 1 23 ? 0.158 62.625 22.688 1 92.06 23 ARG B C 1
ATOM 1513 O O . ARG B 1 23 ? 0.086 61.719 21.859 1 92.06 23 ARG B O 1
ATOM 1520 N N . LYS B 1 24 ? 0.876 62.469 23.766 1 93.25 24 LYS B N 1
ATOM 1521 C CA . LYS B 1 24 ? 1.676 61.281 24.047 1 93.25 24 LYS B CA 1
ATOM 1522 C C . LYS B 1 24 ? 0.79 60.062 24.234 1 93.25 24 LYS B C 1
ATOM 1524 O O . LYS B 1 24 ? 1.119 58.969 23.75 1 93.25 24 LYS B O 1
ATOM 1529 N N . ARG B 1 25 ? -0.387 60.281 24.891 1 94.69 25 ARG B N 1
ATOM 1530 C CA . ARG B 1 25 ? -1.327 59.188 25.109 1 94.69 25 ARG B CA 1
ATOM 1531 C C . ARG B 1 25 ? -1.928 58.688 23.797 1 94.69 25 ARG B C 1
ATOM 1533 O O . ARG B 1 25 ? -2.078 57.5 23.578 1 94.69 25 ARG B O 1
ATOM 1540 N N . VAL B 1 26 ? -2.172 59.656 23 1 94.38 26 VAL B N 1
ATOM 1541 C CA . VAL B 1 26 ? -2.76 59.344 21.703 1 94.38 26 VAL B CA 1
ATOM 1542 C C . VAL B 1 26 ? -1.739 58.562 20.859 1 94.38 26 VAL B C 1
ATOM 1544 O O . VAL B 1 26 ? -2.068 57.562 20.219 1 94.38 26 VAL B O 1
ATOM 1547 N N . LEU B 1 27 ? -0.523 59.031 20.859 1 94.06 27 LEU B N 1
ATOM 1548 C CA . LEU B 1 27 ? 0.533 58.375 20.094 1 94.06 27 LEU B CA 1
ATOM 1549 C C . LEU B 1 27 ? 0.788 56.969 20.625 1 94.06 27 LEU B C 1
ATOM 1551 O O . LEU B 1 27 ? 0.989 56.031 19.844 1 94.06 27 LEU B O 1
ATOM 1555 N N . ALA B 1 28 ? 0.701 56.844 21.922 1 93.31 28 ALA B N 1
ATOM 1556 C CA . ALA B 1 28 ? 0.907 55.562 22.547 1 93.31 28 ALA B CA 1
ATOM 1557 C C . ALA B 1 28 ? -0.211 54.594 22.172 1 93.31 28 ALA B C 1
ATOM 1559 O O . ALA B 1 28 ? 0.046 53.406 21.891 1 93.31 28 ALA B O 1
ATOM 1560 N N . ARG B 1 29 ? -1.405 55.125 22.172 1 94.06 29 ARG B N 1
ATOM 1561 C CA . ARG B 1 29 ? -2.551 54.312 21.812 1 94.06 29 ARG B CA 1
ATOM 1562 C C . ARG B 1 29 ? -2.477 53.875 20.359 1 94.06 29 ARG B C 1
ATOM 1564 O O . ARG B 1 29 ? -2.793 52.719 20.031 1 94.06 29 ARG B O 1
ATOM 1571 N N . ARG B 1 30 ? -2.064 54.75 19.531 1 94.12 30 ARG B N 1
ATOM 1572 C CA . ARG B 1 30 ? -1.931 54.406 18.109 1 94.12 30 ARG B CA 1
ATOM 1573 C C . ARG B 1 30 ? -0.827 53.375 17.891 1 94.12 30 ARG B C 1
ATOM 1575 O O . ARG B 1 30 ? -0.98 52.469 17.078 1 94.12 30 ARG B O 1
ATOM 1582 N N . ALA B 1 31 ? 0.25 53.562 18.578 1 94.12 31 ALA B N 1
ATOM 1583 C CA . ALA B 1 31 ? 1.355 52.625 18.469 1 94.12 31 ALA B CA 1
ATOM 1584 C C . ALA B 1 31 ? 0.938 51.25 18.938 1 94.12 31 ALA B C 1
ATOM 1586 O O . ALA B 1 31 ? 1.273 50.25 18.312 1 94.12 31 ALA B O 1
ATOM 1587 N N . GLU B 1 32 ? 0.159 51.25 20.031 1 92.81 32 GLU B N 1
ATOM 1588 C CA . GLU B 1 32 ? -0.332 49.969 20.562 1 92.81 32 GLU B CA 1
ATOM 1589 C C . GLU B 1 32 ? -1.3 49.312 19.594 1 92.81 32 GLU B C 1
ATOM 1591 O O . GLU B 1 32 ? -1.258 48.094 19.406 1 92.81 32 GLU B O 1
ATOM 1596 N N . ALA B 1 33 ? -2.076 50.156 18.984 1 92.94 33 ALA B N 1
ATOM 1597 C CA . ALA B 1 33 ? -3.027 49.656 18 1 92.94 33 ALA B CA 1
ATOM 1598 C C . ALA B 1 33 ? -2.305 49.062 16.781 1 92.94 33 ALA B C 1
ATOM 1600 O O . ALA B 1 33 ? -2.684 48 16.281 1 92.94 33 ALA B O 1
ATOM 1601 N N . ARG B 1 34 ? -1.277 49.719 16.375 1 94.94 34 ARG B N 1
ATOM 1602 C CA . ARG B 1 34 ? -0.496 49.219 15.242 1 94.94 34 ARG B CA 1
ATOM 1603 C C . ARG B 1 34 ? 0.207 47.906 15.586 1 94.94 34 ARG B C 1
ATOM 1605 O O . ARG B 1 34 ? 0.268 47 14.758 1 94.94 34 ARG B O 1
ATOM 1612 N N . ARG B 1 35 ? 0.682 47.844 16.828 1 93.81 35 ARG B N 1
ATOM 1613 C CA . ARG B 1 35 ? 1.352 46.625 17.266 1 93.81 35 ARG B CA 1
ATOM 1614 C C . ARG B 1 35 ? 0.38 45.469 17.312 1 93.81 35 ARG B C 1
ATOM 1616 O O . ARG B 1 35 ? 0.706 44.344 16.875 1 93.81 35 ARG B O 1
ATOM 1623 N N . ARG B 1 36 ? -0.787 45.75 17.812 1 93.62 36 ARG B N 1
ATOM 1624 C CA . ARG B 1 36 ? -1.818 44.719 17.891 1 93.62 36 ARG B CA 1
ATOM 1625 C C . ARG B 1 36 ? -2.219 44.25 16.5 1 93.62 36 ARG B C 1
ATOM 1627 O O . ARG B 1 36 ? -2.334 43.031 16.281 1 93.62 36 ARG B O 1
ATOM 1634 N N . GLU B 1 37 ? -2.357 45.125 15.586 1 94.81 37 GLU B N 1
ATOM 1635 C CA . GLU B 1 37 ? -2.715 44.812 14.219 1 94.81 37 GLU B CA 1
ATOM 1636 C C . GLU B 1 37 ? -1.643 43.938 13.562 1 94.81 37 GLU B C 1
ATOM 1638 O O . GLU B 1 37 ? -1.958 42.969 12.867 1 94.81 37 GLU B O 1
ATOM 1643 N N . LYS B 1 38 ? -0.462 44.375 13.836 1 95.69 38 LYS B N 1
ATOM 1644 C CA . LYS B 1 38 ? 0.641 43.594 13.281 1 95.69 38 LYS B CA 1
ATOM 1645 C C . LYS B 1 38 ? 0.659 42.188 13.859 1 95.69 38 LYS B C 1
ATOM 1647 O O . LYS B 1 38 ? 0.852 41.188 13.133 1 95.69 38 LYS B O 1
ATOM 1652 N N . SER B 1 39 ? 0.452 42.094 15.18 1 95.19 39 SER B N 1
ATOM 1653 C CA . SER B 1 39 ? 0.443 40.812 15.852 1 95.19 39 SER B CA 1
ATOM 1654 C C . SER B 1 39 ? -0.689 39.938 15.344 1 95.19 39 SER B C 1
ATOM 1656 O O . SER B 1 39 ? -0.496 38.75 15.102 1 95.19 39 SER B O 1
ATOM 1658 N N . ILE B 1 40 ? -1.789 40.562 15.102 1 96.5 40 ILE B N 1
ATOM 1659 C CA . ILE B 1 40 ? -2.949 39.844 14.586 1 96.5 40 ILE B CA 1
ATOM 1660 C C . ILE B 1 40 ? -2.656 39.312 13.18 1 96.5 40 ILE B C 1
ATOM 1662 O O . ILE B 1 40 ? -2.881 38.156 12.891 1 96.5 40 ILE B O 1
ATOM 1666 N N . THR B 1 41 ? -2.164 40.188 12.359 1 97 41 THR B N 1
ATOM 1667 C CA . THR B 1 41 ? -1.842 39.812 10.984 1 97 41 THR B CA 1
ATOM 1668 C C . THR B 1 41 ? -0.833 38.656 10.961 1 97 41 THR B C 1
ATOM 1670 O O . THR B 1 41 ? -0.98 37.719 10.188 1 97 41 THR B O 1
ATOM 1673 N N . GLU B 1 42 ? 0.139 38.719 11.82 1 97.06 42 GLU B N 1
ATOM 1674 C CA . GLU B 1 42 ? 1.165 37.688 11.883 1 97.06 42 GLU B CA 1
ATOM 1675 C C . GLU B 1 42 ? 0.576 36.375 12.336 1 97.06 42 GLU B C 1
ATOM 1677 O O . GLU B 1 42 ? 0.924 35.312 11.797 1 97.06 42 GLU B O 1
ATOM 1682 N N . ALA B 1 43 ? -0.284 36.469 13.312 1 96.75 43 ALA B N 1
ATOM 1683 C CA . ALA B 1 43 ? -0.921 35.25 13.805 1 96.75 43 ALA B CA 1
ATOM 1684 C C . ALA B 1 43 ? -1.776 34.594 12.719 1 96.75 43 ALA B C 1
ATOM 1686 O O . ALA B 1 43 ? -1.756 33.375 12.555 1 96.75 43 ALA B O 1
ATOM 1687 N N . VAL B 1 44 ? -2.492 35.406 11.945 1 97.88 44 VAL B N 1
ATOM 1688 C CA . VAL B 1 44 ? -3.316 34.906 10.852 1 97.88 44 VAL B CA 1
ATOM 1689 C C . VAL B 1 44 ? -2.428 34.25 9.789 1 97.88 44 VAL B C 1
ATOM 1691 O O . VAL B 1 44 ? -2.729 33.156 9.289 1 97.88 44 VAL B O 1
ATOM 1694 N N . LYS B 1 45 ? -1.377 34.938 9.547 1 97.94 45 LYS B N 1
ATOM 1695 C CA . LYS B 1 45 ? -0.444 34.406 8.555 1 97.94 45 LYS B CA 1
ATOM 1696 C C . LYS B 1 45 ? 0.098 33.031 8.984 1 97.94 45 LYS B C 1
ATOM 1698 O O . LYS B 1 45 ? 0.186 32.125 8.172 1 97.94 45 LYS B O 1
ATOM 1703 N N . LYS B 1 46 ? 0.43 32.938 10.203 1 97.44 46 LYS B N 1
ATOM 1704 C CA . LYS B 1 46 ? 0.951 31.688 10.727 1 97.44 46 LYS B CA 1
ATOM 1705 C C . LYS B 1 46 ? -0.1 30.578 10.648 1 97.44 46 LYS B C 1
ATOM 1707 O O . LYS B 1 46 ? 0.213 29.438 10.305 1 97.44 46 LYS B O 1
ATOM 1712 N N . TYR B 1 47 ? -1.26 30.906 10.914 1 97.62 47 TYR B N 1
ATOM 1713 C CA . TYR B 1 47 ? -2.35 29.938 10.812 1 97.62 47 TYR B CA 1
ATOM 1714 C C . TYR B 1 47 ? -2.494 29.422 9.383 1 97.62 47 TYR B C 1
ATOM 1716 O O . TYR B 1 47 ? -2.572 28.219 9.148 1 97.62 47 TYR B O 1
ATOM 1724 N N . ILE B 1 48 ? -2.557 30.406 8.484 1 98.19 48 ILE B N 1
ATOM 1725 C CA . ILE B 1 48 ? -2.754 30.062 7.078 1 98.19 48 ILE B CA 1
ATOM 1726 C C . ILE B 1 48 ? -1.565 29.25 6.574 1 98.19 48 ILE B C 1
ATOM 1728 O O . ILE B 1 48 ? -1.741 28.281 5.832 1 98.19 48 ILE B O 1
ATOM 1732 N N . ALA B 1 49 ? -0.386 29.656 7.027 1 98.12 49 ALA B N 1
ATOM 1733 C CA . ALA B 1 49 ? 0.806 28.922 6.621 1 98.12 49 ALA B CA 1
ATOM 1734 C C . ALA B 1 49 ? 0.738 27.469 7.102 1 98.12 49 ALA B C 1
ATOM 1736 O O . ALA B 1 49 ? 1.083 26.547 6.355 1 98.12 49 ALA B O 1
ATOM 1737 N N . SER B 1 50 ? 0.289 27.312 8.32 1 97.94 50 SER B N 1
ATOM 1738 C CA . SER B 1 50 ? 0.14 25.969 8.852 1 97.94 50 SER B CA 1
ATOM 1739 C C . SER B 1 50 ? -0.949 25.203 8.109 1 97.94 50 SER B C 1
ATOM 1741 O O . SER B 1 50 ? -0.809 24 7.855 1 97.94 50 SER B O 1
ATOM 1743 N N . TRP B 1 51 ? -1.956 25.875 7.746 1 97.44 51 TRP B N 1
ATOM 1744 C CA . TRP B 1 51 ? -3.025 25.266 6.961 1 97.44 51 TRP B CA 1
ATOM 1745 C C . TRP B 1 51 ? -2.5 24.766 5.617 1 97.44 51 TRP B C 1
ATOM 1747 O O . TRP B 1 51 ? -2.783 23.641 5.215 1 97.44 51 TRP B O 1
ATOM 1757 N N . VAL B 1 52 ? -1.771 25.625 5.027 1 98.38 52 VAL B N 1
ATOM 1758 C CA . VAL B 1 52 ? -1.195 25.25 3.738 1 9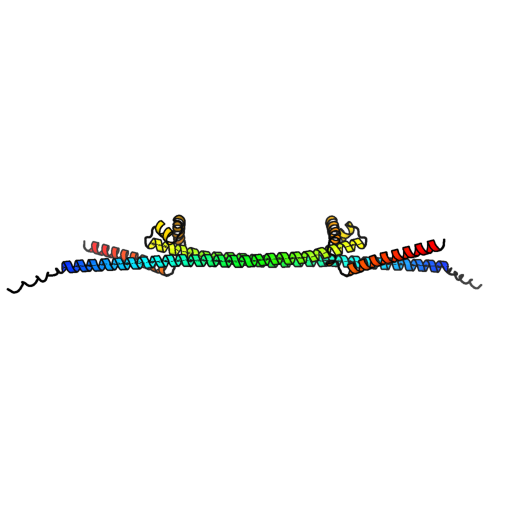8.38 52 VAL B CA 1
ATOM 1759 C C . VAL B 1 52 ? -0.26 24.062 3.914 1 98.38 52 VAL B C 1
ATOM 1761 O O . VAL B 1 52 ? -0.299 23.109 3.127 1 98.38 52 VAL B O 1
ATOM 1764 N N . ALA B 1 53 ? 0.52 24.109 4.984 1 98.44 53 ALA B N 1
ATOM 1765 C CA . ALA B 1 53 ? 1.459 23.031 5.254 1 98.44 53 ALA B CA 1
ATOM 1766 C C . ALA B 1 53 ? 0.724 21.719 5.504 1 98.44 53 ALA B C 1
ATOM 1768 O O . ALA B 1 53 ? 1.148 20.656 5.027 1 98.44 53 ALA B O 1
ATOM 1769 N N . ILE B 1 54 ? -0.352 21.766 6.246 1 98.31 54 ILE B N 1
ATOM 1770 C CA . ILE B 1 54 ? -1.158 20.578 6.508 1 98.31 54 ILE B CA 1
ATOM 1771 C C . ILE B 1 54 ? -1.687 20.016 5.191 1 98.31 54 ILE B C 1
ATOM 1773 O O . ILE B 1 54 ? -1.566 18.812 4.93 1 98.31 54 ILE B O 1
ATOM 1777 N N . THR B 1 55 ? -2.234 20.922 4.375 1 98.44 55 THR B N 1
ATOM 1778 C CA . THR B 1 55 ? -2.789 20.5 3.092 1 98.44 55 THR B CA 1
ATOM 1779 C C . THR B 1 55 ? -1.712 19.875 2.215 1 98.44 55 THR B C 1
ATOM 1781 O O . THR B 1 55 ? -1.951 18.844 1.566 1 98.44 55 THR B O 1
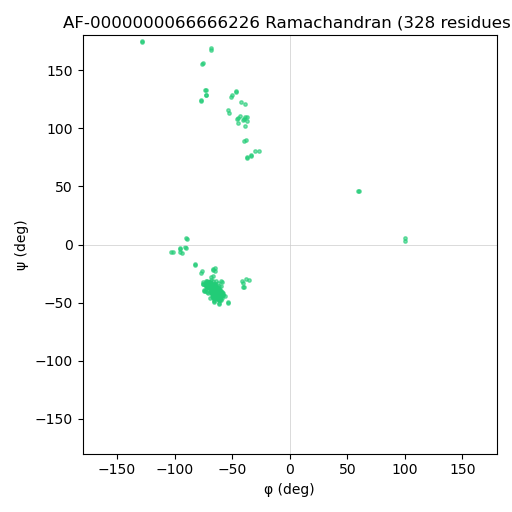ATOM 1784 N N . ASP B 1 56 ? -0.586 20.5 2.25 1 98.31 56 ASP B N 1
ATOM 1785 C CA . ASP B 1 56 ? 0.527 19.969 1.472 1 98.31 56 ASP B CA 1
ATOM 1786 C C . ASP B 1 56 ? 0.926 18.578 1.969 1 98.31 56 ASP B C 1
ATOM 1788 O O . ASP B 1 56 ? 1.164 17.672 1.168 1 98.31 56 ASP B O 1
ATOM 1792 N N . CYS B 1 57 ? 0.984 18.453 3.275 1 98.5 57 CYS B N 1
ATOM 1793 C CA . CYS B 1 57 ? 1.331 17.156 3.875 1 98.5 57 CYS B CA 1
ATOM 1794 C C . CYS B 1 57 ? 0.319 16.094 3.49 1 98.5 57 CYS B C 1
ATOM 1796 O O . CYS B 1 57 ? 0.698 14.984 3.102 1 98.5 57 CYS B O 1
ATOM 1798 N N . GLU B 1 58 ? -0.908 16.438 3.586 1 98.5 58 GLU B N 1
ATOM 1799 C CA . GLU B 1 58 ? -1.977 15.5 3.254 1 98.5 58 GLU B CA 1
ATOM 1800 C C . GLU B 1 58 ? -1.93 15.109 1.78 1 98.5 58 GLU B C 1
ATOM 1802 O O . GLU B 1 58 ? -2.078 13.938 1.439 1 98.5 58 GLU B O 1
ATOM 1807 N N . THR B 1 59 ? -1.734 16.094 0.951 1 98.62 59 THR B N 1
ATOM 1808 C CA . THR B 1 59 ? -1.684 15.844 -0.486 1 98.62 59 THR B CA 1
ATOM 1809 C C . THR B 1 59 ? -0.522 14.922 -0.835 1 98.62 59 THR B C 1
ATOM 1811 O O . THR B 1 59 ? -0.692 13.961 -1.593 1 98.62 59 THR B O 1
ATOM 1814 N N . LYS B 1 60 ? 0.617 15.297 -0.241 1 98.56 60 LYS B N 1
ATOM 1815 C CA . LYS B 1 60 ? 1.794 14.469 -0.492 1 98.56 60 LYS B CA 1
ATOM 1816 C C . LYS B 1 60 ? 1.579 13.039 0.004 1 98.56 60 LYS B C 1
ATOM 1818 O O . LYS B 1 60 ? 1.87 12.078 -0.711 1 98.56 60 LYS B O 1
ATOM 1823 N N . ARG B 1 61 ? 1.096 12.883 1.219 1 98.62 61 ARG B N 1
ATOM 1824 C CA . ARG B 1 61 ? 0.778 11.578 1.792 1 98.62 61 ARG B CA 1
ATOM 1825 C C . ARG B 1 61 ? -0.153 10.789 0.878 1 98.62 61 ARG B C 1
ATOM 1827 O O . ARG B 1 61 ? 0.129 9.641 0.539 1 98.62 61 ARG B O 1
ATOM 1834 N N . ASP B 1 62 ? -1.204 11.469 0.487 1 98.69 62 ASP B N 1
ATOM 1835 C CA . ASP B 1 62 ? -2.23 10.789 -0.299 1 98.69 62 ASP B CA 1
ATOM 1836 C C . ASP B 1 62 ? -1.683 10.352 -1.656 1 98.69 62 ASP B C 1
ATOM 1838 O O . ASP B 1 62 ? -1.999 9.266 -2.139 1 98.69 62 ASP B O 1
ATOM 1842 N N . GLN B 1 63 ? -0.876 11.211 -2.217 1 98.62 63 GLN B N 1
ATOM 1843 C CA . GLN B 1 63 ? -0.282 10.875 -3.506 1 98.62 63 GLN B CA 1
ATOM 1844 C C . GLN B 1 63 ? 0.66 9.68 -3.385 1 98.62 63 GLN B C 1
ATOM 1846 O O . GLN B 1 63 ? 0.635 8.773 -4.219 1 98.62 63 GLN B O 1
ATOM 1851 N N . GLU B 1 64 ? 1.459 9.703 -2.359 1 98.56 64 GLU B N 1
ATOM 1852 C CA . GLU B 1 64 ? 2.398 8.609 -2.156 1 98.56 64 GLU B CA 1
ATOM 1853 C C . GLU B 1 64 ? 1.669 7.305 -1.837 1 98.56 64 GLU B C 1
ATOM 1855 O O . GLU B 1 64 ? 2.049 6.238 -2.324 1 98.56 64 GLU B O 1
ATOM 1860 N N . ILE B 1 65 ? 0.637 7.398 -1.074 1 98.81 65 ILE B N 1
ATOM 1861 C CA . ILE B 1 65 ? -0.172 6.23 -0.751 1 98.81 65 ILE B CA 1
ATOM 1862 C C . ILE B 1 65 ? -0.82 5.684 -2.021 1 98.81 65 ILE B C 1
ATOM 1864 O O . ILE B 1 65 ? -0.836 4.469 -2.244 1 98.81 65 ILE B O 1
ATOM 1868 N N . GLU B 1 66 ? -1.311 6.664 -2.781 1 98.62 66 GLU B N 1
ATOM 1869 C CA . GLU B 1 66 ? -1.906 6.246 -4.047 1 98.62 66 GLU B CA 1
ATOM 1870 C C . GLU B 1 66 ? -0.894 5.504 -4.914 1 98.62 66 GLU B C 1
ATOM 1872 O O . GLU B 1 66 ? -1.225 4.496 -5.543 1 98.62 66 GLU B O 1
ATOM 1877 N N . THR B 1 67 ? 0.288 6.031 -4.938 1 98.5 67 THR B N 1
ATOM 1878 C CA . THR B 1 67 ? 1.35 5.379 -5.699 1 98.5 67 THR B CA 1
ATOM 1879 C C . THR B 1 67 ? 1.599 3.967 -5.18 1 98.5 67 THR B C 1
ATOM 1881 O O . THR B 1 67 ? 1.743 3.029 -5.969 1 98.5 67 THR B O 1
ATOM 1884 N N . CYS B 1 68 ? 1.613 3.803 -3.883 1 98.56 68 CYS B N 1
ATOM 1885 C CA . CYS B 1 68 ? 1.787 2.484 -3.283 1 98.56 68 CYS B CA 1
ATOM 1886 C C . CYS B 1 68 ? 0.616 1.57 -3.627 1 98.56 68 CYS B C 1
ATOM 1888 O O . CYS B 1 68 ? 0.811 0.391 -3.928 1 98.56 68 CYS B O 1
ATOM 1890 N N . GLN B 1 69 ? -0.541 2.148 -3.602 1 98.75 69 GLN B N 1
ATOM 1891 C CA . GLN B 1 69 ? -1.737 1.37 -3.906 1 98.75 69 GLN B CA 1
ATOM 1892 C C . GLN B 1 69 ? -1.734 0.906 -5.359 1 98.75 69 GLN B C 1
ATOM 1894 O O . GLN B 1 69 ? -2.119 -0.227 -5.656 1 98.75 69 GLN B O 1
ATOM 1899 N N . GLN B 1 70 ? -1.285 1.771 -6.207 1 98.69 70 GLN B N 1
ATOM 1900 C CA . GLN B 1 70 ? -1.16 1.396 -7.613 1 98.69 70 GLN B CA 1
ATOM 1901 C C . GLN B 1 70 ? -0.133 0.282 -7.797 1 98.69 70 GLN B C 1
ATOM 1903 O O . GLN B 1 70 ? -0.361 -0.662 -8.555 1 98.69 70 GLN B O 1
ATOM 1908 N N . LYS B 1 71 ? 0.938 0.426 -7.133 1 98.62 71 LYS B N 1
ATOM 1909 C CA . LYS B 1 71 ? 1.957 -0.619 -7.191 1 98.62 71 LYS B CA 1
ATOM 1910 C C . LYS B 1 71 ? 1.407 -1.951 -6.691 1 98.62 71 LYS B C 1
ATOM 1912 O O . LYS B 1 71 ? 1.679 -3 -7.277 1 98.62 71 LYS B O 1
ATOM 1917 N N . ILE B 1 72 ? 0.683 -1.915 -5.586 1 98.75 72 ILE B N 1
ATOM 1918 C CA . ILE B 1 72 ? 0.08 -3.121 -5.027 1 98.75 72 ILE B CA 1
ATOM 1919 C C . ILE B 1 72 ? -0.847 -3.76 -6.059 1 98.75 72 ILE B C 1
ATOM 1921 O O . ILE B 1 72 ? -0.806 -4.973 -6.273 1 98.75 72 ILE B O 1
ATOM 1925 N N . GLN B 1 73 ? -1.62 -2.883 -6.719 1 98.69 73 GLN B N 1
ATOM 1926 C CA . GLN B 1 73 ? -2.527 -3.396 -7.738 1 98.69 73 GLN B CA 1
ATOM 1927 C C . GLN B 1 73 ? -1.754 -4.02 -8.898 1 98.69 73 GLN B C 1
ATOM 1929 O O . GLN B 1 73 ? -2.129 -5.078 -9.406 1 98.69 73 GLN B O 1
ATOM 1934 N N . GLU B 1 74 ? -0.764 -3.398 -9.297 1 98.56 74 GLU B N 1
ATOM 1935 C CA . GLU B 1 74 ? 0.081 -3.924 -10.367 1 98.56 74 GLU B CA 1
ATOM 1936 C C . GLU B 1 74 ? 0.701 -5.262 -9.969 1 98.56 74 GLU B C 1
ATOM 1938 O O . GLU B 1 74 ? 0.73 -6.199 -10.773 1 98.56 74 GLU B O 1
ATOM 1943 N N . LEU B 1 75 ? 1.199 -5.32 -8.75 1 98.62 75 LEU B N 1
ATOM 1944 C CA . LEU B 1 75 ? 1.791 -6.551 -8.234 1 98.62 75 LEU B CA 1
ATOM 1945 C C . LEU B 1 75 ? 0.774 -7.688 -8.25 1 98.62 75 LEU B C 1
ATOM 1947 O O . LEU B 1 75 ? 1.096 -8.812 -8.648 1 98.62 75 LEU B O 1
ATOM 1951 N N . LYS B 1 76 ? -0.401 -7.367 -7.781 1 98.62 76 LYS B N 1
ATOM 1952 C CA . LYS B 1 76 ? -1.457 -8.375 -7.754 1 98.62 76 LYS B CA 1
ATOM 1953 C C . LYS B 1 76 ? -1.797 -8.852 -9.164 1 98.62 76 LYS B C 1
ATOM 1955 O O . LYS B 1 76 ? -1.907 -10.055 -9.414 1 98.62 76 LYS B O 1
ATOM 1960 N N . THR B 1 77 ? -1.935 -7.887 -10.07 1 98.44 77 THR B N 1
ATOM 1961 C CA . THR B 1 77 ? -2.277 -8.211 -11.445 1 98.44 77 THR B CA 1
ATOM 1962 C C . THR B 1 77 ? -1.183 -9.055 -12.094 1 98.44 77 THR B C 1
ATOM 1964 O O . THR B 1 77 ? -1.47 -10.055 -12.75 1 98.44 77 THR B O 1
ATOM 1967 N N . LEU B 1 78 ? 0.031 -8.695 -11.891 1 98.12 78 LEU B N 1
ATOM 1968 C CA . LEU B 1 78 ? 1.16 -9.422 -12.461 1 98.12 78 LEU B CA 1
ATOM 1969 C C . LEU B 1 78 ? 1.249 -10.828 -11.875 1 98.12 78 LEU B C 1
ATOM 1971 O O . LEU B 1 78 ? 1.435 -11.797 -12.617 1 98.12 78 LEU B O 1
ATOM 1975 N N . ALA B 1 79 ? 1.118 -10.852 -10.523 1 98.5 79 ALA B N 1
ATOM 1976 C CA . ALA B 1 79 ? 1.164 -12.164 -9.883 1 98.5 79 ALA B CA 1
ATOM 1977 C C . ALA B 1 79 ? 0.033 -13.055 -10.375 1 98.5 79 ALA B C 1
ATOM 1979 O O . ALA B 1 79 ? 0.245 -14.242 -10.656 1 98.5 79 ALA B O 1
ATOM 1980 N N . ASP B 1 80 ? -1.169 -12.461 -10.492 1 97.75 80 ASP B N 1
ATOM 1981 C CA . ASP B 1 80 ? -2.32 -13.227 -10.961 1 97.75 80 ASP B CA 1
ATOM 1982 C C . ASP B 1 80 ? -2.074 -13.781 -12.367 1 97.75 80 ASP B C 1
ATOM 1984 O O . ASP B 1 80 ? -2.42 -14.93 -12.656 1 97.75 80 ASP B O 1
ATOM 1988 N N . THR B 1 81 ? -1.505 -12.969 -13.188 1 97.31 81 THR B N 1
ATOM 1989 C CA . THR B 1 81 ? -1.195 -13.398 -14.547 1 97.31 81 THR B CA 1
ATOM 1990 C C . THR B 1 81 ? -0.196 -14.555 -14.531 1 97.31 81 THR B C 1
ATOM 1992 O O . THR B 1 81 ? -0.397 -15.562 -15.211 1 97.31 81 THR B O 1
ATOM 1995 N N . GLU B 1 82 ? 0.849 -14.43 -13.734 1 97.69 82 GLU B N 1
ATOM 1996 C CA . GLU B 1 82 ? 1.875 -15.469 -13.641 1 97.69 82 GLU B CA 1
ATOM 1997 C C . GLU B 1 82 ? 1.318 -16.75 -13.016 1 97.69 82 GLU B C 1
ATOM 1999 O O . GLU B 1 82 ? 1.58 -17.844 -13.5 1 97.69 82 GLU B O 1
ATOM 2004 N N . ILE B 1 83 ? 0.55 -16.516 -11.938 1 97.81 83 ILE B N 1
ATOM 2005 C CA . ILE B 1 83 ? -0.078 -17.656 -11.266 1 97.81 83 ILE B CA 1
ATOM 2006 C C . ILE B 1 83 ? -1.034 -18.344 -12.234 1 97.81 83 ILE B C 1
ATOM 2008 O O . ILE B 1 83 ? -1.098 -19.578 -12.266 1 97.81 83 ILE B O 1
ATOM 2012 N N . GLY B 1 84 ? -1.738 -17.531 -13.078 1 94.31 84 GLY B N 1
ATOM 2013 C CA . GLY B 1 84 ? -2.611 -18.094 -14.094 1 94.31 84 GLY B CA 1
ATOM 2014 C C . GLY B 1 84 ? -1.882 -19 -15.07 1 94.31 84 GLY B C 1
ATOM 2015 O O . GLY B 1 84 ? -2.377 -20.078 -15.422 1 94.31 84 GLY B O 1
ATOM 2016 N N . LYS B 1 85 ? -0.729 -18.609 -15.461 1 94.81 85 LYS B N 1
ATOM 2017 C CA . LYS B 1 85 ? 0.099 -19.406 -16.359 1 94.81 85 LYS B CA 1
ATOM 2018 C C . LYS B 1 85 ? 0.491 -20.734 -15.711 1 94.81 85 LYS B C 1
ATOM 2020 O O . LYS B 1 85 ? 0.397 -21.781 -16.344 1 94.81 85 LYS B O 1
ATOM 2025 N N . HIS B 1 86 ? 0.919 -20.625 -14.453 1 96.5 86 HIS B N 1
ATOM 2026 C CA . HIS B 1 86 ? 1.352 -21.828 -13.75 1 96.5 86 HIS B CA 1
ATOM 2027 C C . HIS B 1 86 ? 0.172 -22.75 -13.453 1 96.5 86 HIS B C 1
ATOM 2029 O O . HIS B 1 86 ? 0.307 -23.984 -13.508 1 96.5 86 HIS B O 1
ATOM 2035 N N . ARG B 1 87 ? -0.99 -22.156 -13.211 1 95.5 87 ARG B N 1
ATOM 2036 C CA . ARG B 1 87 ? -2.184 -22.969 -13 1 95.5 87 ARG B CA 1
ATOM 2037 C C . ARG B 1 87 ? -2.578 -23.719 -14.273 1 95.5 87 ARG B C 1
ATOM 2039 O O . ARG B 1 87 ? -2.984 -24.875 -14.219 1 95.5 87 ARG B O 1
ATOM 2046 N N . ALA B 1 88 ? -2.387 -23.031 -15.375 1 93.94 88 ALA B N 1
ATOM 2047 C CA . ALA B 1 88 ? -2.635 -23.688 -16.656 1 93.94 88 ALA B CA 1
ATOM 2048 C C . ALA B 1 88 ? -1.668 -24.844 -16.875 1 93.94 88 ALA B C 1
ATOM 2050 O O . ALA B 1 88 ? -2.064 -25.906 -17.359 1 93.94 88 ALA B O 1
ATOM 2051 N N . GLN B 1 89 ? -0.45 -24.625 -16.438 1 95.12 89 GLN B N 1
ATOM 2052 C CA . GLN B 1 89 ? 0.553 -25.672 -16.562 1 95.12 89 GLN B CA 1
ATOM 2053 C C . GLN B 1 89 ? 0.221 -26.859 -15.656 1 95.12 89 GLN B C 1
ATOM 2055 O O . GLN B 1 89 ? 0.419 -28.016 -16.031 1 95.12 89 GLN B O 1
ATOM 2060 N N . GLN B 1 90 ? -0.302 -26.562 -14.438 1 96.62 90 GLN B N 1
ATOM 2061 C CA . GLN B 1 90 ? -0.759 -27.625 -13.547 1 96.62 90 GLN B CA 1
ATOM 2062 C C . GLN B 1 90 ? -1.874 -28.438 -14.203 1 96.62 90 GLN B C 1
ATOM 2064 O O . GLN B 1 90 ? -1.87 -29.672 -14.133 1 96.62 90 GLN B O 1
ATOM 2069 N N . ALA B 1 91 ? -2.734 -27.688 -14.859 1 95.81 91 ALA B N 1
ATOM 2070 C CA . ALA B 1 91 ? -3.854 -28.344 -15.523 1 95.81 91 ALA B CA 1
ATOM 2071 C C . ALA B 1 91 ? -3.363 -29.25 -16.656 1 95.81 91 ALA B C 1
ATOM 2073 O O . ALA B 1 91 ? -3.805 -30.391 -16.781 1 95.81 91 ALA B O 1
ATOM 2074 N N . VAL B 1 92 ? -2.418 -28.734 -17.375 1 94.25 92 VAL B N 1
ATOM 2075 C CA . V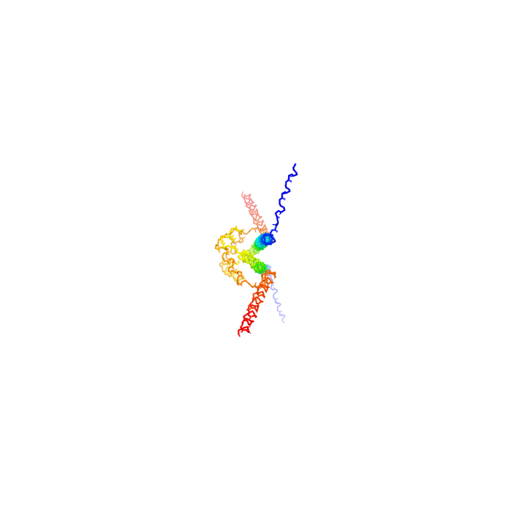AL B 1 92 ? -1.852 -29.484 -18.484 1 94.25 92 VAL B CA 1
ATOM 2076 C C . VAL B 1 92 ? -1.147 -30.734 -17.953 1 94.25 92 VAL B C 1
ATOM 2078 O O . VAL B 1 92 ? -1.279 -31.812 -18.531 1 94.25 92 VAL B O 1
ATOM 2081 N N . ALA B 1 93 ? -0.457 -30.578 -16.844 1 96.19 93 ALA B N 1
ATOM 2082 C CA . ALA B 1 93 ? 0.232 -31.703 -16.234 1 96.19 93 ALA B CA 1
ATOM 2083 C C . ALA B 1 93 ? -0.763 -32.781 -15.758 1 96.19 93 ALA B C 1
ATOM 2085 O O . ALA B 1 93 ? -0.557 -33.969 -15.984 1 96.19 93 ALA B O 1
ATOM 2086 N N . ALA B 1 94 ? -1.835 -32.344 -15.164 1 96.19 94 ALA B N 1
ATOM 2087 C CA . ALA B 1 94 ? -2.865 -33.281 -14.703 1 96.19 94 ALA B CA 1
ATOM 2088 C C . ALA B 1 94 ? -3.521 -34 -15.875 1 96.19 94 ALA B C 1
ATOM 2090 O O . ALA B 1 94 ? -3.752 -35.188 -15.828 1 96.19 94 ALA B O 1
ATOM 2091 N N . ALA B 1 95 ? -3.777 -33.281 -16.953 1 94.69 95 ALA B N 1
ATOM 2092 C CA . ALA B 1 95 ? -4.379 -33.844 -18.156 1 94.69 95 ALA B CA 1
ATOM 2093 C C . ALA B 1 95 ? -3.453 -34.875 -18.797 1 94.69 95 ALA B C 1
ATOM 2095 O O . ALA B 1 95 ? -3.912 -35.906 -19.297 1 94.69 95 ALA B O 1
ATOM 2096 N N . ALA B 1 96 ? -2.152 -34.594 -18.719 1 94.25 96 ALA B N 1
ATOM 2097 C CA . ALA B 1 96 ? -1.169 -35.5 -19.266 1 94.25 96 ALA B CA 1
ATOM 2098 C C . ALA B 1 96 ? -1.202 -36.844 -18.516 1 94.25 96 ALA B C 1
ATOM 2100 O O . ALA B 1 96 ? -1.053 -37.906 -19.125 1 94.25 96 ALA B O 1
ATOM 2101 N N . LEU B 1 97 ? -1.435 -36.75 -17.188 1 96.5 97 LEU B N 1
ATOM 2102 C CA . LEU B 1 97 ? -1.557 -37.969 -16.391 1 96.5 97 LEU B CA 1
ATOM 2103 C C . LEU B 1 97 ? -2.777 -38.781 -16.812 1 96.5 97 LEU B C 1
ATOM 2105 O O . LEU B 1 97 ? -2.697 -40 -16.984 1 96.5 97 LEU B O 1
ATOM 2109 N N . ARG B 1 98 ? -3.814 -38.062 -17.047 1 94.31 98 ARG B N 1
ATOM 2110 C CA . ARG B 1 98 ? -5.047 -38.719 -17.484 1 94.31 98 ARG B CA 1
ATOM 2111 C C . ARG B 1 98 ? -4.863 -39.344 -18.859 1 94.31 98 ARG B C 1
ATOM 2113 O O . ARG B 1 98 ? -5.355 -40.469 -19.094 1 94.31 98 ARG B O 1
ATOM 2120 N N . GLU B 1 99 ? -4.121 -38.688 -19.656 1 91.19 99 GLU B N 1
ATOM 2121 C CA . GLU B 1 99 ? -3.865 -39.188 -21.016 1 91.19 99 GLU B CA 1
ATOM 2122 C C . GLU B 1 99 ? -3.039 -40.469 -20.969 1 91.19 99 GLU B C 1
ATOM 2124 O O . GLU B 1 99 ? -3.107 -41.281 -21.891 1 91.19 99 GLU B O 1
ATOM 2129 N N . GLN B 1 100 ? -2.336 -40.656 -19.844 1 92.62 100 GLN B N 1
ATOM 2130 C CA . GLN B 1 100 ? -1.54 -41.875 -19.688 1 92.62 100 GLN B CA 1
ATOM 2131 C C . GLN B 1 100 ? -2.363 -42.969 -19.047 1 92.62 100 GLN B C 1
ATOM 2133 O O . GLN B 1 100 ? -1.813 -44 -18.625 1 92.62 100 GLN B O 1
ATOM 2138 N N . GLY B 1 101 ? -3.66 -42.656 -18.859 1 91.88 101 GLY B N 1
ATOM 2139 C CA . GLY B 1 101 ? -4.57 -43.719 -18.422 1 91.88 101 GLY B CA 1
ATOM 2140 C C . GLY B 1 101 ? -4.871 -43.688 -16.938 1 91.88 101 GLY B C 1
ATOM 2141 O O . GLY B 1 101 ? -5.52 -44.594 -16.406 1 91.88 101 GLY B O 1
ATOM 2142 N N . GLN B 1 102 ? -4.371 -42.75 -16.312 1 94.38 102 GLN B N 1
ATOM 2143 C CA . GLN B 1 102 ? -4.645 -42.625 -14.883 1 94.38 102 GLN B CA 1
ATOM 2144 C C . GLN B 1 102 ? -6.078 -42.156 -14.633 1 94.38 102 GLN B C 1
ATOM 2146 O O . GLN B 1 102 ? -6.582 -41.281 -15.312 1 94.38 102 GLN B O 1
ATOM 2151 N N . SER B 1 103 ? -6.672 -42.844 -13.734 1 95.38 103 SER B N 1
ATOM 2152 C CA . SER B 1 103 ? -7.996 -42.406 -13.312 1 95.38 103 SER B CA 1
ATOM 2153 C C . SER B 1 103 ? -7.91 -41.094 -12.547 1 95.38 103 SER B C 1
ATOM 2155 O O . SER B 1 103 ? -6.824 -40.656 -12.148 1 95.38 103 SER B O 1
ATOM 2157 N N . ASP B 1 104 ? -9.055 -40.469 -12.336 1 95.69 104 ASP B N 1
ATOM 2158 C CA . ASP B 1 104 ? -9.094 -39.25 -11.555 1 95.69 104 ASP B CA 1
ATOM 2159 C C . ASP B 1 104 ? -8.57 -39.469 -10.141 1 95.69 104 ASP B C 1
ATOM 2161 O O . ASP B 1 104 ? -7.906 -38.594 -9.562 1 95.69 104 ASP B O 1
ATOM 2165 N N . GLU B 1 105 ? -8.852 -40.625 -9.625 1 97.06 105 GLU B N 1
ATOM 2166 C CA . GLU B 1 105 ? -8.383 -41 -8.289 1 97.06 105 GLU B CA 1
ATOM 2167 C C . GLU B 1 105 ? -6.871 -41.156 -8.258 1 97.06 105 GLU B C 1
ATOM 2169 O O . GLU B 1 105 ? -6.207 -40.75 -7.312 1 97.06 105 GLU B O 1
ATOM 2174 N N . ASP B 1 106 ? -6.387 -41.781 -9.312 1 96.62 106 ASP B N 1
ATOM 2175 C CA . ASP B 1 106 ? -4.941 -41.969 -9.422 1 96.62 106 ASP B CA 1
ATOM 2176 C C . ASP B 1 106 ? -4.223 -40.625 -9.531 1 96.62 106 ASP B C 1
ATOM 2178 O O . ASP B 1 106 ? -3.189 -40.406 -8.891 1 96.62 106 ASP B O 1
ATOM 2182 N N . VAL B 1 107 ? -4.785 -39.781 -10.344 1 97.56 107 VAL B N 1
ATOM 2183 C CA . VAL B 1 107 ? -4.215 -38.469 -10.516 1 97.56 107 VAL B CA 1
ATOM 2184 C C . VAL B 1 107 ? -4.207 -37.719 -9.18 1 97.56 107 VAL B C 1
ATOM 2186 O O . VAL B 1 107 ? -3.199 -37.125 -8.797 1 97.56 107 VAL B O 1
ATOM 2189 N N . ALA B 1 108 ? -5.281 -37.75 -8.453 1 97.69 108 ALA B N 1
ATOM 2190 C CA . ALA B 1 108 ? -5.391 -37.125 -7.145 1 97.69 108 ALA B CA 1
ATOM 2191 C C . ALA B 1 108 ? -4.316 -37.625 -6.191 1 97.69 108 ALA B C 1
ATOM 2193 O O . ALA B 1 108 ? -3.664 -36.844 -5.496 1 97.69 108 ALA B O 1
ATOM 2194 N N . GLU B 1 109 ? -4.109 -38.938 -6.191 1 97.62 109 GLU B N 1
ATOM 2195 C CA . GLU B 1 109 ? -3.115 -39.562 -5.32 1 97.62 109 GLU B CA 1
ATOM 2196 C C . GLU B 1 109 ? -1.701 -39.125 -5.699 1 97.62 109 GLU B C 1
ATOM 2198 O O . GLU B 1 109 ? -0.914 -38.719 -4.836 1 97.62 109 GLU B O 1
ATOM 2203 N N . LEU B 1 110 ? -1.432 -39.188 -7 1 96.75 110 LEU B N 1
ATOM 2204 C CA . LEU B 1 110 ? -0.101 -38.844 -7.496 1 96.75 110 LEU B CA 1
ATOM 2205 C C . LEU B 1 110 ? 0.249 -37.406 -7.184 1 96.75 110 LEU B C 1
ATOM 2207 O O . LEU B 1 110 ? 1.398 -37.094 -6.863 1 96.75 110 LEU B O 1
ATOM 2211 N N . LEU B 1 111 ? -0.747 -36.594 -7.293 1 97.69 111 LEU B N 1
ATOM 2212 C CA . LEU B 1 111 ? -0.522 -35.156 -7.121 1 97.69 111 LEU B CA 1
ATOM 2213 C C . LEU B 1 111 ? -0.813 -34.719 -5.688 1 97.69 111 LEU B C 1
ATOM 2215 O O . LEU B 1 111 ? -0.651 -33.562 -5.34 1 97.69 111 LEU B O 1
ATOM 2219 N N . GLU B 1 112 ? -1.262 -35.625 -4.887 1 97.25 112 GLU B N 1
ATOM 2220 C CA . GLU B 1 112 ? -1.567 -35.375 -3.477 1 97.25 112 GLU B CA 1
ATOM 2221 C C . GLU B 1 112 ? -2.619 -34.281 -3.311 1 97.25 112 GLU B C 1
ATOM 2223 O O . GLU B 1 112 ? -2.445 -33.375 -2.508 1 97.25 112 GLU B O 1
ATOM 2228 N N . ILE B 1 113 ? -3.637 -34.406 -4.102 1 97 113 ILE B N 1
ATOM 2229 C CA . ILE B 1 113 ? -4.797 -33.531 -4.02 1 97 113 ILE B CA 1
ATOM 2230 C C . ILE B 1 113 ? -6.074 -34.375 -3.936 1 97 113 ILE B C 1
ATOM 2232 O O . ILE B 1 113 ? -6.016 -35.594 -3.965 1 97 113 ILE B O 1
ATOM 2236 N N . THR B 1 114 ? -7.188 -33.656 -3.734 1 97.31 114 THR B N 1
ATOM 2237 C CA . THR B 1 114 ? -8.453 -34.375 -3.707 1 97.31 114 THR B CA 1
ATOM 2238 C C . THR B 1 114 ? -8.883 -34.781 -5.117 1 97.31 114 THR B C 1
ATOM 2240 O O . THR B 1 114 ? -8.438 -34.156 -6.098 1 97.31 114 THR B O 1
ATOM 2243 N N . THR B 1 115 ? -9.719 -35.812 -5.289 1 97.56 115 THR B N 1
ATOM 2244 C CA . THR B 1 115 ? -10.234 -36.25 -6.582 1 97.56 115 THR B CA 1
ATOM 2245 C C . THR B 1 115 ? -11.016 -35.125 -7.25 1 97.56 115 THR B C 1
ATOM 2247 O O . THR B 1 115 ? -10.953 -34.938 -8.469 1 97.56 115 THR B O 1
ATOM 2250 N N . GLN B 1 116 ? -11.641 -34.312 -6.383 1 97 116 GLN B N 1
ATOM 2251 C CA . GLN B 1 116 ? -12.391 -33.156 -6.902 1 97 116 GLN B CA 1
ATOM 2252 C C . GLN B 1 116 ? -11.453 -32.156 -7.531 1 97 116 GLN B C 1
ATOM 2254 O O . GLN B 1 116 ? -11.734 -31.609 -8.609 1 97 116 GLN B O 1
ATOM 2259 N N . GLN B 1 117 ? -10.414 -31.953 -6.844 1 96.31 117 GLN B N 1
ATOM 2260 C CA . GLN B 1 117 ? -9.422 -31.016 -7.359 1 96.31 117 GLN B CA 1
ATOM 2261 C C . GLN B 1 117 ? -8.789 -31.547 -8.648 1 96.31 117 GLN B C 1
ATOM 2263 O O . GLN B 1 117 ? -8.578 -30.781 -9.594 1 96.31 117 GLN B O 1
ATOM 2268 N N . ALA B 1 118 ? -8.516 -32.812 -8.656 1 96.88 118 ALA B N 1
ATOM 2269 C CA . ALA B 1 118 ? -7.965 -33.438 -9.867 1 96.88 118 ALA B CA 1
ATOM 2270 C C . ALA B 1 118 ? -8.93 -33.281 -11.039 1 96.88 118 ALA B C 1
ATOM 2272 O O . ALA B 1 118 ? -8.516 -32.875 -12.133 1 96.88 118 ALA B O 1
ATOM 2273 N N . ARG B 1 119 ? -10.203 -33.531 -10.805 1 96.06 119 ARG B N 1
ATOM 2274 C CA . ARG B 1 119 ? -11.219 -33.375 -11.852 1 96.06 119 ARG B CA 1
ATOM 2275 C C . ARG B 1 119 ? -11.289 -31.953 -12.367 1 96.06 119 ARG B C 1
ATOM 2277 O O . ARG B 1 119 ? -11.391 -31.719 -13.57 1 96.06 119 ARG B O 1
ATOM 2284 N N . ARG B 1 120 ? -11.258 -31.094 -11.477 1 94.88 120 ARG B N 1
ATOM 2285 C CA . ARG B 1 120 ? -11.32 -29.688 -11.844 1 94.88 120 ARG B CA 1
ATOM 2286 C C . ARG B 1 120 ? -10.109 -29.281 -12.68 1 94.88 120 ARG B C 1
ATOM 2288 O O . ARG B 1 120 ? -10.242 -28.547 -13.664 1 94.88 120 ARG B O 1
ATOM 2295 N N . LEU B 1 121 ? -8.969 -29.734 -12.258 1 94.31 121 LEU B N 1
ATOM 2296 C CA . LEU B 1 121 ? -7.738 -29.422 -12.984 1 94.31 121 LEU B CA 1
ATOM 2297 C C . LEU B 1 121 ? -7.789 -30 -14.398 1 94.31 121 LEU B C 1
ATOM 2299 O O . LEU B 1 121 ? -7.43 -29.312 -15.359 1 94.31 121 LEU B O 1
ATOM 2303 N N . ILE B 1 122 ? -8.25 -31.156 -14.562 1 93.88 122 ILE B N 1
ATOM 2304 C CA . ILE B 1 122 ? -8.305 -31.828 -15.852 1 93.88 122 ILE B CA 1
ATOM 2305 C C . ILE B 1 122 ? -9.312 -31.125 -16.75 1 93.88 122 ILE B C 1
ATOM 2307 O O . ILE B 1 122 ? -9.055 -30.906 -17.938 1 93.88 122 ILE B O 1
ATOM 2311 N N . ALA B 1 123 ? -10.422 -30.734 -16.109 1 92.56 123 ALA B N 1
ATOM 2312 C CA . ALA B 1 123 ? -11.43 -29.984 -16.859 1 92.56 123 ALA B CA 1
ATOM 2313 C C . ALA B 1 123 ? -10.883 -28.641 -17.328 1 92.56 123 ALA B C 1
ATOM 2315 O O . ALA B 1 123 ? -11.156 -28.203 -18.438 1 92.56 123 ALA B O 1
ATOM 2316 N N . ALA B 1 124 ? -10.086 -28.062 -16.516 1 90.81 124 ALA B N 1
ATOM 2317 C CA . ALA B 1 124 ? -9.508 -26.75 -16.812 1 90.81 124 ALA B CA 1
ATOM 2318 C C . ALA B 1 124 ? -8.523 -26.844 -17.984 1 90.81 124 ALA B C 1
ATOM 2320 O O . ALA B 1 124 ? -8.375 -25.906 -18.766 1 90.81 124 ALA B O 1
ATOM 2321 N N . ALA B 1 125 ? -7.867 -27.906 -18.078 1 90.56 125 ALA B N 1
ATOM 2322 C CA . ALA B 1 125 ? -6.895 -28.094 -19.156 1 90.56 125 ALA B CA 1
ATOM 2323 C C . ALA B 1 125 ? -7.574 -28.094 -20.516 1 90.56 125 ALA B C 1
ATOM 2325 O O . ALA B 1 125 ? -6.961 -27.703 -21.516 1 90.56 125 ALA B O 1
ATOM 2326 N N . ARG B 1 126 ? -8.797 -28.578 -20.516 1 85 126 ARG B N 1
ATOM 2327 C CA . ARG B 1 126 ? -9.547 -28.641 -21.781 1 85 126 ARG B CA 1
ATOM 2328 C C . ARG B 1 126 ? -9.883 -27.234 -22.266 1 85 126 ARG B C 1
ATOM 2330 O O . ARG B 1 126 ? -10.055 -27.016 -23.469 1 85 126 ARG B O 1
ATOM 2337 N N . THR B 1 127 ? -9.992 -26.359 -21.328 1 78.12 127 THR B N 1
ATOM 2338 C CA . THR B 1 127 ? -10.367 -24.984 -21.672 1 78.12 127 THR B CA 1
ATOM 2339 C C . THR B 1 127 ? -9.148 -24.078 -21.688 1 78.12 127 THR B C 1
ATOM 2341 O O . THR B 1 127 ? -9.25 -22.906 -22.062 1 78.12 127 THR B O 1
ATOM 2344 N N . ALA B 1 128 ? -8 -24.609 -21.266 1 69.69 128 ALA B N 1
ATOM 2345 C CA . ALA B 1 128 ? -6.805 -23.781 -21.188 1 69.69 128 ALA B CA 1
ATOM 2346 C C . ALA B 1 128 ? -6.254 -23.469 -22.578 1 69.69 128 ALA B C 1
ATOM 2348 O O . ALA B 1 128 ? -6.281 -24.328 -23.453 1 69.69 128 ALA B O 1
ATOM 2349 N N . PRO B 1 129 ? -6.039 -22.203 -22.797 1 60.66 129 PRO B N 1
ATOM 2350 C CA . PRO B 1 129 ? -5.449 -21.875 -24.094 1 60.66 129 PRO B CA 1
ATOM 2351 C C . PRO B 1 129 ? -4.207 -22.703 -24.406 1 60.66 129 PRO B C 1
ATOM 2353 O O . PRO B 1 129 ? -3.455 -23.062 -23.5 1 60.66 129 PRO B O 1
ATOM 2356 N N . ALA B 1 130 ? -4.168 -23.328 -25.578 1 55.69 130 ALA B N 1
ATOM 2357 C CA . ALA B 1 130 ? -3.076 -24.141 -26.125 1 55.69 130 ALA B CA 1
ATOM 2358 C C . ALA B 1 130 ? -1.72 -23.531 -25.766 1 55.69 130 ALA B C 1
ATOM 2360 O O . ALA B 1 130 ? -0.734 -24.266 -25.609 1 55.69 130 ALA B O 1
ATOM 2361 N N . ALA B 1 131 ? -1.789 -22.266 -25.641 1 52.38 131 ALA B N 1
ATOM 2362 C CA . ALA B 1 131 ? -0.538 -21.531 -25.453 1 52.38 131 ALA B CA 1
ATOM 2363 C C . ALA B 1 131 ? 0.13 -21.906 -24.141 1 52.38 131 ALA B C 1
ATOM 2365 O O . ALA B 1 131 ? 1.326 -21.672 -23.953 1 52.38 131 ALA B O 1
ATOM 2366 N N . TRP B 1 132 ? -0.686 -22.406 -23.203 1 55.09 132 TRP B N 1
ATOM 2367 C CA . TRP B 1 132 ? -0.076 -22.75 -21.922 1 55.09 132 TRP B CA 1
ATOM 2368 C C . TRP B 1 132 ? 0.322 -24.234 -21.891 1 55.09 132 TRP B C 1
ATOM 2370 O O . TRP B 1 132 ? 0.915 -24.703 -20.922 1 55.09 132 TRP B O 1
ATOM 2380 N N . ALA B 1 133 ? -0.109 -25 -23.016 1 53.16 133 ALA B N 1
ATOM 2381 C CA . ALA B 1 133 ? 0.224 -26.406 -23.141 1 53.16 133 ALA B CA 1
ATOM 2382 C C . ALA B 1 133 ? 1.673 -26.594 -23.578 1 53.16 133 ALA B C 1
ATOM 2384 O O . ALA B 1 133 ? 2.205 -25.781 -24.344 1 53.16 133 ALA B O 1
ATOM 2385 N N . PRO B 1 134 ? 2.467 -27.344 -22.828 1 50 134 PRO B N 1
ATOM 2386 C CA . PRO B 1 134 ? 3.816 -27.562 -23.359 1 50 134 PRO B CA 1
ATOM 2387 C C . PRO B 1 134 ? 3.814 -27.953 -24.828 1 50 134 PRO B C 1
ATOM 2389 O O . PRO B 1 134 ? 2.863 -28.578 -25.312 1 50 134 PRO B O 1
ATOM 2392 N N . LEU B 1 135 ? 4.648 -27.281 -25.578 1 45.66 135 LEU B N 1
ATOM 2393 C CA . LEU B 1 135 ? 4.805 -27.469 -27.016 1 45.66 135 LEU B CA 1
ATOM 2394 C C . LEU B 1 135 ? 4.77 -28.953 -27.375 1 45.66 135 LEU B C 1
ATOM 2396 O O . LEU B 1 135 ? 4.211 -29.328 -28.406 1 45.66 135 LEU B O 1
ATOM 2400 N N . ASP B 1 136 ? 5.312 -29.719 -26.547 1 48.44 136 ASP B N 1
ATOM 2401 C CA . ASP B 1 136 ? 5.449 -31.125 -26.922 1 48.44 136 ASP B CA 1
ATOM 2402 C C . ASP B 1 136 ? 4.09 -31.828 -26.953 1 48.44 136 ASP B C 1
ATOM 2404 O O . ASP B 1 136 ? 3.869 -32.719 -27.766 1 48.44 136 ASP B O 1
ATOM 2408 N N . THR B 1 137 ? 3.24 -31.406 -26.125 1 48.94 137 THR B N 1
ATOM 2409 C CA . THR B 1 137 ? 1.928 -32.031 -26.109 1 48.94 137 THR B CA 1
ATOM 2410 C C . THR B 1 137 ? 1.104 -31.641 -27.328 1 48.94 137 THR B C 1
ATOM 2412 O O . THR B 1 137 ? 0.346 -32.438 -27.859 1 48.94 137 THR B O 1
ATOM 2415 N N . ILE B 1 138 ? 1.428 -30.406 -27.703 1 47.47 138 ILE B N 1
ATOM 2416 C CA . ILE B 1 138 ? 0.755 -29.953 -28.922 1 47.47 138 ILE B CA 1
ATOM 2417 C C . ILE B 1 138 ? 1.256 -30.75 -30.125 1 47.47 138 ILE B C 1
ATOM 2419 O O . ILE B 1 138 ? 0.464 -31.172 -30.969 1 47.47 138 ILE B O 1
ATOM 2423 N N . THR B 1 139 ? 2.508 -30.969 -29.984 1 50.16 139 THR B N 1
ATOM 2424 C CA . THR B 1 139 ? 3.096 -31.719 -31.094 1 50.16 139 THR B CA 1
ATOM 2425 C C . THR B 1 139 ? 2.664 -33.188 -31.031 1 50.16 139 THR B C 1
ATOM 2427 O O . THR B 1 139 ? 2.445 -33.812 -32.062 1 50.16 139 THR B O 1
ATOM 2430 N N . GLY B 1 140 ? 2.547 -33.625 -29.844 1 49.22 140 GLY B N 1
ATOM 2431 C CA . GLY B 1 140 ? 2.133 -35.031 -29.75 1 49.22 140 GLY B CA 1
ATOM 2432 C C . GLY B 1 140 ? 0.692 -35.25 -30.172 1 49.22 140 GLY B C 1
ATOM 2433 O O . GLY B 1 140 ? 0.371 -36.281 -30.766 1 49.22 140 GLY B O 1
ATOM 2434 N N . ARG B 1 141 ? -0.139 -34.281 -29.844 1 52.22 141 ARG B N 1
ATOM 2435 C CA . ARG B 1 141 ? -1.528 -34.375 -30.281 1 52.22 141 ARG B CA 1
ATOM 2436 C C . ARG B 1 141 ? -1.643 -34.25 -31.797 1 52.22 141 ARG B C 1
ATOM 2438 O O . ARG B 1 141 ? -2.428 -34.969 -32.438 1 52.22 141 ARG B O 1
ATOM 2445 N N . ARG B 1 142 ? -0.83 -33.406 -32.312 1 55.34 142 ARG B N 1
ATOM 2446 C CA . ARG B 1 142 ? -0.834 -33.219 -33.781 1 55.34 142 ARG B CA 1
ATOM 2447 C C . ARG B 1 142 ? -0.363 -34.5 -34.469 1 55.34 142 ARG B C 1
ATOM 2449 O O . ARG B 1 142 ? -0.9 -34.875 -35.5 1 55.34 142 ARG B O 1
ATOM 2456 N N . GLU B 1 143 ? 0.575 -35.094 -33.719 1 52.69 143 GLU B N 1
ATOM 2457 C CA . GLU B 1 143 ? 1.086 -36.312 -34.312 1 52.69 143 GLU B CA 1
ATOM 2458 C C . GLU B 1 143 ? 0.077 -37.438 -34.156 1 52.69 143 GLU B C 1
ATOM 2460 O O . GLU B 1 143 ? -0.075 -38.281 -35.062 1 52.69 143 GLU B O 1
ATOM 2465 N N . ALA B 1 144 ? -0.654 -37.438 -33.062 1 55.06 144 ALA B N 1
ATOM 2466 C CA . ALA B 1 144 ? -1.686 -38.438 -32.844 1 55.06 144 ALA B CA 1
ATOM 2467 C C . ALA B 1 144 ? -2.859 -38.219 -33.812 1 55.06 144 ALA B C 1
ATOM 2469 O O . ALA B 1 144 ? -3.381 -39.188 -34.375 1 55.06 144 ALA B O 1
ATOM 2470 N N . ASP B 1 145 ? -3.203 -37 -33.875 1 55.03 145 ASP B N 1
ATOM 2471 C CA . ASP B 1 145 ? -4.266 -36.656 -34.844 1 55.03 145 ASP B CA 1
ATOM 2472 C C . ASP B 1 145 ? -3.854 -37 -36.25 1 55.03 145 ASP B C 1
ATOM 2474 O O . ASP B 1 145 ? -4.676 -37.5 -37.062 1 55.03 145 ASP B O 1
ATOM 2478 N N . SER B 1 146 ? -2.586 -36.719 -36.469 1 56.88 146 SER B N 1
ATOM 2479 C CA . SER B 1 146 ? -2.078 -37.031 -37.812 1 56.88 146 SER B CA 1
ATOM 2480 C C . SER B 1 146 ? -2.033 -38.531 -38.031 1 56.88 146 SER B C 1
ATOM 2482 O O . SER B 1 146 ? -2.305 -39 -39.156 1 56.88 146 SER B O 1
ATOM 2484 N N . ARG B 1 147 ? -1.829 -39.312 -37.031 1 60.69 147 ARG B N 1
ATOM 2485 C CA . ARG B 1 147 ? -1.806 -40.75 -37.156 1 60.69 147 ARG B CA 1
ATOM 2486 C C . ARG B 1 147 ? -3.213 -41.312 -37.344 1 60.69 147 ARG B C 1
ATOM 2488 O O . ARG B 1 147 ? -3.416 -42.25 -38.125 1 60.69 147 ARG B O 1
ATOM 2495 N N . ILE B 1 148 ? -4.055 -40.688 -36.594 1 57.84 148 ILE B N 1
ATOM 2496 C CA . ILE B 1 148 ? -5.449 -41.094 -36.719 1 57.84 148 ILE B CA 1
ATOM 2497 C C . ILE B 1 148 ? -5.945 -40.781 -38.125 1 57.84 148 ILE B C 1
ATOM 2499 O O . ILE B 1 148 ? -6.66 -41.562 -38.75 1 57.84 148 ILE B O 1
ATOM 2503 N N . ALA B 1 149 ? -5.438 -39.625 -38.625 1 61.28 149 ALA B N 1
ATOM 2504 C CA . ALA B 1 149 ? -5.812 -39.25 -40 1 61.28 149 ALA B CA 1
ATOM 2505 C C . ALA B 1 149 ? -5.184 -40.188 -41.031 1 61.28 149 ALA B C 1
ATOM 2507 O O . ALA B 1 149 ? -5.828 -40.562 -42 1 61.28 149 ALA B O 1
ATOM 2508 N N . THR B 1 150 ? -3.949 -40.531 -40.625 1 58.75 150 THR B N 1
ATOM 2509 C CA . THR B 1 150 ? -3.266 -41.438 -41.562 1 58.75 150 THR B CA 1
ATOM 2510 C C . THR B 1 150 ? -3.877 -42.812 -41.5 1 58.75 150 THR B C 1
ATOM 2512 O O . THR B 1 150 ? -4.027 -43.469 -42.531 1 58.75 150 THR B O 1
ATOM 2515 N N . ASP B 1 151 ? -4.16 -43.188 -40.312 1 59.94 151 ASP B N 1
ATOM 2516 C CA . ASP B 1 151 ? -4.781 -44.5 -40.156 1 59.94 151 ASP B CA 1
ATOM 2517 C C . ASP B 1 151 ? -6.172 -44.531 -40.781 1 59.94 151 ASP B C 1
ATOM 2519 O O . ASP B 1 151 ? -6.551 -45.531 -41.406 1 59.94 151 ASP B O 1
ATOM 2523 N N . ALA B 1 152 ? -6.84 -43.438 -40.688 1 67.81 152 ALA B N 1
ATOM 2524 C CA . ALA B 1 152 ? -8.156 -43.281 -41.281 1 67.81 152 ALA B CA 1
ATOM 2525 C C . ALA B 1 152 ? -8.062 -43.312 -42.812 1 67.81 152 ALA B C 1
ATOM 2527 O O . ALA B 1 152 ? -8.891 -43.938 -43.5 1 67.81 152 ALA B O 1
ATOM 2528 N N . ASP B 1 153 ? -6.996 -42.688 -43.188 1 62 153 ASP B N 1
ATOM 2529 C CA . ASP B 1 153 ? -6.77 -42.656 -44.625 1 62 153 ASP B CA 1
ATOM 2530 C C . ASP B 1 153 ? -6.379 -44.031 -45.156 1 62 153 ASP B C 1
ATOM 2532 O O . ASP B 1 153 ? -6.812 -44.469 -46.219 1 62 153 ASP B O 1
ATOM 2536 N N . GLU B 1 154 ? -5.648 -44.688 -44.281 1 60.31 154 GLU B N 1
ATOM 2537 C CA . GLU B 1 154 ? -5.215 -46.031 -44.656 1 60.31 154 GLU B CA 1
ATOM 2538 C C . GLU B 1 154 ? -6.383 -47 -44.656 1 60.31 154 GLU B C 1
ATOM 2540 O O . GLU B 1 154 ? -6.48 -47.875 -45.531 1 60.31 154 GLU B O 1
ATOM 2545 N N . GLU B 1 155 ? -7.188 -46.688 -43.688 1 67.5 155 GLU B N 1
ATOM 2546 C CA . GLU B 1 155 ? -8.391 -47.531 -43.594 1 67.5 155 GLU B CA 1
ATOM 2547 C C . GLU B 1 155 ? -9.312 -47.281 -44.781 1 67.5 155 GLU B C 1
ATOM 2549 O O . GLU B 1 155 ? -9.891 -48.219 -45.312 1 67.5 155 GLU B O 1
ATOM 2554 N N . ARG B 1 156 ? -9.352 -46.031 -45.188 1 67.5 156 ARG B N 1
ATOM 2555 C CA . ARG B 1 156 ? -10.156 -45.656 -46.344 1 67.5 156 ARG B CA 1
ATOM 2556 C C . ARG B 1 156 ? -9.562 -46.281 -47.625 1 67.5 156 ARG B C 1
ATOM 2558 O O . ARG B 1 156 ? -10.305 -46.75 -48.5 1 67.5 156 ARG B O 1
ATOM 2565 N N . ASP B 1 157 ? -8.273 -46.188 -47.656 1 62.41 157 ASP B N 1
ATOM 2566 C CA . ASP B 1 157 ? -7.586 -46.75 -48.812 1 62.41 157 ASP B CA 1
ATOM 2567 C C . ASP B 1 157 ? -7.758 -48.281 -48.875 1 62.41 157 ASP B C 1
ATOM 2569 O O . ASP B 1 157 ? -7.957 -48.844 -49.938 1 62.41 157 ASP B O 1
ATOM 2573 N N . TYR B 1 158 ? -7.816 -48.844 -47.719 1 65.06 158 TYR B N 1
ATOM 2574 C CA . TYR B 1 158 ? -7.984 -50.281 -47.625 1 65.06 158 TYR B CA 1
ATOM 2575 C C . TYR B 1 158 ? -9.398 -50.688 -48 1 65.06 158 TYR B C 1
ATOM 2577 O O . TYR B 1 158 ? -9.586 -51.688 -48.719 1 65.06 158 TYR B O 1
ATOM 2585 N N . ARG B 1 159 ? -10.367 -49.875 -47.719 1 75.69 159 ARG B N 1
ATOM 2586 C CA . ARG B 1 159 ? -11.75 -50.125 -48.094 1 75.69 159 ARG B CA 1
ATOM 2587 C C . ARG B 1 159 ? -11.953 -49.969 -49.594 1 75.69 159 ARG B C 1
ATOM 2589 O O . ARG B 1 159 ? -12.656 -50.781 -50.219 1 75.69 159 ARG B O 1
ATOM 2596 N N . ARG B 1 160 ? -11.219 -49.062 -50.031 1 67.56 160 ARG B N 1
ATOM 2597 C CA . ARG B 1 160 ? -11.32 -48.812 -51.469 1 67.56 160 ARG B CA 1
ATOM 2598 C C . ARG B 1 160 ? -10.727 -49.969 -52.25 1 67.56 160 ARG B C 1
ATOM 2600 O O . ARG B 1 160 ? -11.258 -50.344 -53.312 1 67.56 160 ARG B O 1
ATOM 2607 N N . GLN B 1 161 ? -9.711 -50.531 -51.75 1 64.06 161 GLN B N 1
ATOM 2608 C CA . GLN B 1 161 ? -9.039 -51.625 -52.406 1 64.06 161 GLN B CA 1
ATOM 2609 C C . GLN B 1 161 ? -9.867 -52.938 -52.344 1 64.06 161 GLN B C 1
ATOM 2611 O O . GLN B 1 161 ? -9.891 -53.719 -53.281 1 64.06 161 GLN B O 1
ATOM 2616 N N . ARG B 1 162 ? -10.594 -53.031 -51.281 1 67.06 162 ARG B N 1
ATOM 2617 C CA . ARG B 1 162 ? -11.438 -54.188 -51.062 1 67.06 162 ARG B CA 1
ATOM 2618 C C . ARG B 1 162 ? -12.656 -54.156 -52 1 67.06 162 ARG B C 1
ATOM 2620 O O . ARG B 1 162 ? -13.078 -55.188 -52.5 1 67.06 162 ARG B O 1
ATOM 2627 N N . ASP B 1 163 ? -13.117 -52.969 -52.219 1 67.56 163 ASP B N 1
ATOM 2628 C CA . ASP B 1 163 ? -14.297 -52.812 -53.062 1 67.56 163 ASP B CA 1
ATOM 2629 C C . ASP B 1 163 ? -13.938 -52.969 -54.531 1 67.56 163 ASP B C 1
ATOM 2631 O O . ASP B 1 163 ? -14.773 -53.406 -55.344 1 67.56 163 ASP B O 1
ATOM 2635 N N . ASN B 1 164 ? -12.719 -52.719 -54.844 1 64.69 164 ASN B N 1
ATOM 2636 C CA . ASN B 1 164 ? -12.297 -52.844 -56.219 1 64.69 164 ASN B CA 1
ATOM 2637 C C . ASN B 1 164 ? -11.977 -54.312 -56.594 1 64.69 164 ASN B C 1
ATOM 2639 O O . ASN B 1 164 ? -11.727 -54.625 -57.75 1 64.69 164 ASN B O 1
ATOM 2643 N N . VAL B 1 165 ? -11.805 -55.125 -55.562 1 65.5 165 VAL B N 1
ATOM 2644 C CA . VAL B 1 165 ? -11.523 -56.531 -55.844 1 65.5 165 VAL B CA 1
ATOM 2645 C C . VAL B 1 165 ? -12.828 -57.312 -55.906 1 65.5 165 VAL B C 1
ATOM 2647 O O . VAL B 1 165 ? -12.828 -58.5 -56.25 1 65.5 165 VAL B O 1
ATOM 2650 N N . ARG B 1 166 ? -14 -56.625 -55.656 1 54.47 166 ARG B N 1
ATOM 2651 C CA . ARG B 1 166 ? -15.234 -57.344 -55.906 1 54.47 166 ARG B CA 1
ATOM 2652 C C . ARG B 1 166 ? -15.734 -57.094 -57.344 1 54.47 166 ARG B C 1
ATOM 2654 O O . ARG B 1 166 ? -15.672 -55.969 -57.812 1 54.47 166 ARG B O 1
#

Sequence (332 aa):
MPNPGSPRLTRHPEAQQRLDRTRKRVLARRAEARRREKSITEAVKKYIASWVAITDCETKRDQEIETCQQKIQELKTLADTEIGKHRAQQAVAAAALREQGQSDEDVAELLEITTQQARRLIAAARTAPAAWAPLDTITGRREADSRIATDADEERDYRRQRDNVRMPNPGSPRLTRHPEAQQRLDRTRKRVLARRAEARRREKSITEAVKKYIASWVAITDCETKRDQEIETCQQKIQELKTLADTEIGKHRAQQAVAAAALREQGQSDEDVAELLEITTQQARRLIAAARTAPAAWAPLDTITGRREADSRIATDADEERDYRRQRDNVR

Solvent-accessible surface area (backbone atoms only — not comparable to full-atom values): 17157 Å² total; per-residue (Å²): 129,83,75,78,72,77,74,75,72,70,73,50,67,66,59,53,50,50,49,47,51,49,50,51,50,49,53,49,49,51,51,50,49,52,49,51,51,50,50,43,52,51,24,50,49,48,25,52,50,24,49,50,49,35,51,49,41,50,51,51,40,50,50,52,39,47,52,39,50,50,47,43,50,50,42,50,52,51,38,49,53,52,38,48,49,29,50,35,34,32,9,39,21,47,36,52,38,40,73,72,66,40,49,53,60,51,45,6,61,75,68,70,49,50,45,65,55,34,48,52,31,34,55,45,33,75,70,38,62,68,84,46,42,59,65,64,58,54,50,48,49,51,50,50,52,48,46,51,50,47,49,48,47,49,51,49,51,51,52,52,53,56,59,68,72,102,128,85,77,79,73,77,77,75,75,72,74,50,66,67,60,54,50,52,50,49,50,50,52,52,50,52,51,50,50,49,50,50,49,51,49,49,51,51,51,43,51,50,27,49,48,47,26,51,50,23,48,50,49,36,52,49,41,50,50,51,41,49,51,53,39,49,51,41,50,49,49,41,50,49,42,49,53,52,36,49,53,52,36,48,49,27,50,36,34,30,8,37,22,47,36,52,35,40,72,73,68,40,48,52,60,50,47,5,59,76,69,72,48,50,46,66,54,37,47,50,30,34,56,45,33,75,69,40,60,68,85,48,41,58,66,62,58,55,49,47,47,50,48,48,52,47,44,50,50,48,48,49,47,47,51,48,51,50,49,51,54,56,57,68,73,102

Nearest PDB structures (foldseek):
  3zh9-assembly1_B  TM=8.539E-01  e=1.038E+00  Bacillus subtilis subsp. subtilis str. 168

Secondary structure (DSSP, 8-state):
------------HHHHHHHHHHHHHHHHHHHHHHHHHHHHHHHHHHHHHHHHHHHHHHHHHHHHHHHHHHHHHHHHHHHHHHHHHHHHHHHHHHHHHHHTT--HHHHHHHHTS-HHHHHHHHHHHHHS-GGGS-HHHHHHHHHHHHHHHHHHHHHHHHHHHHHTT-/------------HHHHHHHHHHHHHHHHHHHHHHHHHHHHHHHHHHHHHHHHHHHHHHHHHHHHHHHHHHHHHHHHHHHHHHHHHHHHHHHHHHHHHHHTT--HHHHHHHHTS-HHHHHHHHHHHHHS-GGGS-HHHHHHHHHHHHHHHHHHHHHHHHHHHHHTT-